Protein AF-A0A087UAZ2-F1 (afdb_monomer_lite)

Secondary structure (DSSP, 8-state):
-EEEEEEESTT-----S--TTPEEEEEESSTTS---EESS--B-GGGTTSTTS-TT--B--SEE-TTT-SS-EEEEEPPPGGG--TT-EEEEEE---TT-SS-TTPPPEEEEEEEESSPPGGGGGGSEEEETTEEEEPTTEETTTTEEPTTTTTT----S-EEE-STT---TTTEEEEESEEEESTT---TTT--S-EEEE-SSS-EEEEEPPEE-TT--EEEEEEEES-SS--TTS---TTSTTGGGGSEEEEEESSTTSS-EEEEEE-TTT-SS-EEEEEEPPGGG-SEEEEEEEEE---SSTTSS-EEEEEEEE-

InterPro domains:
  IPR000742 EGF-like domain [PS00022] (135-146)
  IPR000742 EGF-like domain [PS01186] (135-146)
  IPR034968 Reelin [PTHR11841] (1-318)
  IPR049419 Reelin, subrepeat B [PF21471] (1-117)
  IPR049419 Reelin, subrepeat B [PF21471] (180-317)

Organism: Stegodyphus mimosarum (NCBI:txid407821)

Foldseek 3Di:
DKKKKKAWQQQDDDQDLDLLFWKAKWKDQDPPPPDIDGQFDADFQLCCVPPRHPHQFGDHTRIGYCQHHNDTDMADDDGDPVQDDPRMDIDTDGDDDPPDPDDPDRIDMDMGDIDDDAAAVLCLLLQAHDDPNFGDGDPQFDDRSGHGDPVCCVVDAFALKAWDQCQVWDDVQWWVDAGQWTWDCLLPALPPFHGDIWTKHFARGWGKTKTFWHQQLVWWKKKWKKAWFAPVPRLSGHEDCVDSVQQLLWKWKWKDRRQPNGTHGDDTGHNVVRNHIDMDMGTQPPVQNGGGMMMMITRRDFPHGSYRMMTMGTIIID

Radius of gyration: 20.43 Å; chains: 1; bounding box: 41×57×54 Å

pLDDT: mean 89.12, std 10.55, range [52.28, 98.56]

Sequence (318 aa):
MIQFKIAVGCGEYTDNCLTNNSIRLEFSKEPGSGIWELVNKGCFPSNTIHSECAPNDFYSPSIYSTNTHKQWTLVMFYLPEKTYSSTTQFRWIQETPTNIPKPRNLPTWAIDDIYIGEACPFLCHGKGICVKGKCRCYPGFTGDDCKPETSLKTARILPTMFLDSFENGLSADLWELAKGGWISQECGSLAPHGGGKHLYMGECGVREIVTKELDTSAASKLMFVLRIGSEEGFSQCHVNLLHASASDKSVVLQYSIDDGISWEFIALHSARDFKQPRRLVYEIPERAKIYGVRFRWWQPFHEGRGYDQWALDNVEIV

Structure (mmCIF, N/CA/C/O backbone):
data_AF-A0A087UAZ2-F1
#
_entry.id   AF-A0A087UAZ2-F1
#
loop_
_atom_site.group_PDB
_atom_site.id
_atom_site.type_symbol
_atom_site.label_atom_id
_atom_site.label_alt_id
_atom_site.label_comp_id
_atom_site.label_asym_id
_atom_site.label_entity_id
_atom_site.label_seq_id
_atom_site.pdbx_PDB_ins_code
_atom_site.Cartn_x
_atom_site.Cartn_y
_atom_site.Cartn_z
_atom_site.occupancy
_atom_site.B_iso_or_equiv
_atom_site.auth_seq_id
_atom_site.auth_comp_id
_atom_site.auth_asym_id
_atom_site.auth_atom_id
_atom_site.pdbx_PDB_model_num
ATOM 1 N N . MET A 1 1 ? -9.259 -6.642 18.015 1.00 94.38 1 MET A N 1
ATOM 2 C CA . MET A 1 1 ? -9.142 -6.071 16.654 1.00 94.38 1 MET A CA 1
ATOM 3 C C . MET A 1 1 ? -10.103 -4.907 16.497 1.00 94.38 1 MET A C 1
ATOM 5 O O . MET A 1 1 ? -11.022 -4.777 17.303 1.00 94.38 1 MET A O 1
ATOM 9 N N . ILE A 1 2 ? -9.917 -4.117 15.445 1.00 96.69 2 ILE A N 1
ATOM 10 C CA . ILE A 1 2 ? -10.886 -3.123 14.985 1.00 96.69 2 ILE A CA 1
ATOM 11 C C . ILE A 1 2 ? -11.174 -3.353 13.499 1.00 96.69 2 ILE A C 1
ATOM 13 O O . ILE A 1 2 ? -10.274 -3.718 12.745 1.00 96.69 2 ILE A O 1
ATOM 17 N N . GLN A 1 3 ? -12.431 -3.183 13.103 1.00 96.50 3 GLN A N 1
ATOM 18 C CA . GLN A 1 3 ? -12.910 -3.252 11.726 1.00 96.50 3 GLN A CA 1
ATOM 19 C C . GLN A 1 3 ? -13.988 -2.191 11.524 1.00 96.50 3 GLN A C 1
ATOM 21 O O . GLN A 1 3 ? -14.826 -1.995 12.398 1.00 96.50 3 GLN A O 1
ATOM 26 N N . PHE A 1 4 ? -13.966 -1.507 10.388 1.00 97.19 4 PHE A N 1
ATOM 27 C CA . PHE A 1 4 ? -15.000 -0.558 9.982 1.00 97.19 4 PHE A CA 1
ATOM 28 C C . PHE A 1 4 ? -14.873 -0.278 8.489 1.00 97.19 4 PHE A C 1
ATOM 30 O O . PHE A 1 4 ? -13.807 -0.449 7.900 1.00 97.19 4 PHE A O 1
ATOM 37 N N . LYS A 1 5 ? -15.949 0.189 7.869 1.00 96.44 5 LYS A N 1
ATOM 38 C CA . LYS A 1 5 ? -15.901 0.789 6.540 1.00 96.44 5 LYS A CA 1
ATOM 39 C C . LYS A 1 5 ? -15.810 2.298 6.671 1.00 96.44 5 LYS A C 1
ATOM 41 O O . LYS A 1 5 ? -16.445 2.879 7.548 1.00 96.44 5 LYS A O 1
ATOM 46 N N . ILE A 1 6 ? -15.044 2.930 5.792 1.00 96.06 6 ILE A N 1
ATOM 47 C CA . ILE A 1 6 ? -14.959 4.388 5.708 1.00 96.06 6 ILE A CA 1
ATOM 48 C C . ILE A 1 6 ? -14.957 4.836 4.249 1.00 96.06 6 ILE A C 1
ATOM 50 O O . ILE A 1 6 ? -14.346 4.194 3.395 1.00 96.06 6 ILE A O 1
ATOM 54 N N . ALA A 1 7 ? -15.641 5.945 3.984 1.00 93.75 7 ALA A N 1
ATOM 55 C CA . ALA A 1 7 ? -15.577 6.681 2.730 1.00 93.75 7 ALA A CA 1
ATOM 56 C C . ALA A 1 7 ? -15.384 8.171 3.037 1.00 93.75 7 ALA A C 1
ATOM 58 O O . ALA A 1 7 ? -16.068 8.728 3.898 1.00 93.75 7 ALA A O 1
ATOM 59 N N . VAL A 1 8 ? -14.452 8.816 2.339 1.00 90.44 8 VAL A N 1
ATOM 60 C CA . VAL A 1 8 ? -14.070 10.219 2.524 1.00 90.44 8 VAL A CA 1
ATOM 61 C C . VAL A 1 8 ? -14.144 10.939 1.180 1.00 90.44 8 VAL A C 1
ATOM 63 O O . VAL A 1 8 ? -13.506 10.542 0.209 1.00 90.44 8 VAL A O 1
ATOM 66 N N . GLY A 1 9 ? -14.912 12.022 1.130 1.00 84.31 9 GLY A N 1
ATOM 67 C CA . GLY A 1 9 ? -15.173 12.829 -0.062 1.00 84.31 9 GLY A CA 1
ATOM 68 C C . GLY A 1 9 ? -16.365 12.366 -0.899 1.00 84.31 9 GLY A C 1
ATOM 69 O O . GLY A 1 9 ? -16.694 13.046 -1.859 1.00 84.31 9 GLY A O 1
ATOM 70 N N . CYS A 1 10 ? -17.014 11.244 -0.561 1.00 72.38 10 CYS A N 1
ATOM 71 C CA . CYS A 1 10 ? -18.254 10.754 -1.191 1.00 72.38 10 CYS A CA 1
ATOM 72 C C . CYS A 1 10 ? -18.266 10.767 -2.740 1.00 72.38 10 CYS A C 1
ATOM 74 O O . CYS A 1 10 ? -19.324 10.913 -3.347 1.00 72.38 10 CYS A O 1
ATOM 76 N N . GLY A 1 11 ? -17.106 10.608 -3.389 1.00 63.31 11 GLY A N 1
ATOM 77 C CA . GLY A 1 11 ? -16.970 10.641 -4.852 1.00 63.31 11 GLY A CA 1
ATOM 78 C C . GLY A 1 11 ? -16.800 12.032 -5.486 1.00 63.31 11 GLY A C 1
ATOM 79 O O . GLY A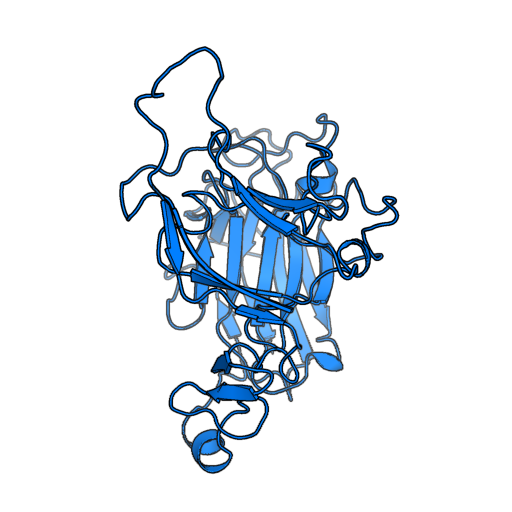 1 11 ? -16.720 12.115 -6.710 1.00 63.31 11 GLY A O 1
ATOM 80 N N . GLU A 1 12 ? -16.708 13.114 -4.706 1.00 64.31 12 GLU A N 1
ATOM 81 C CA . GLU A 1 12 ? -16.380 14.446 -5.226 1.00 64.31 12 GLU A CA 1
ATOM 82 C C . GLU A 1 12 ? -14.893 14.553 -5.615 1.00 64.31 12 GLU A C 1
ATOM 84 O O . GLU A 1 12 ? -13.986 14.109 -4.905 1.00 64.31 12 GLU A O 1
ATOM 89 N N . TYR A 1 13 ? -14.646 15.128 -6.794 1.00 55.03 13 TYR A N 1
ATOM 90 C CA . TYR A 1 13 ? -13.352 15.120 -7.473 1.00 55.03 13 TYR A CA 1
ATOM 91 C C . TYR A 1 13 ? -12.458 16.281 -7.023 1.00 55.03 13 TYR A C 1
ATOM 93 O O . TYR A 1 13 ? -12.704 17.419 -7.400 1.00 55.03 13 TYR A O 1
ATOM 101 N N . THR A 1 14 ? -11.384 15.985 -6.285 1.00 58.06 14 THR A N 1
ATOM 102 C CA . THR A 1 14 ? -10.026 16.529 -6.513 1.00 58.06 14 THR A CA 1
ATOM 103 C C . THR A 1 14 ? -9.015 15.790 -5.630 1.00 58.06 14 THR A C 1
ATOM 105 O O . THR A 1 14 ? -9.116 15.813 -4.403 1.00 58.06 14 THR A O 1
ATOM 108 N N . ASP A 1 15 ? -8.029 15.128 -6.244 1.00 60.88 15 ASP A N 1
ATOM 109 C CA . ASP A 1 15 ? -6.833 14.697 -5.515 1.00 60.88 15 ASP A CA 1
ATOM 110 C C . ASP A 1 15 ? -6.063 15.943 -5.103 1.00 60.88 15 ASP A C 1
ATOM 112 O O . ASP A 1 15 ? -5.503 16.655 -5.935 1.00 60.88 15 ASP A O 1
ATOM 116 N N . ASN A 1 16 ? -6.071 16.226 -3.805 1.00 65.69 16 ASN A N 1
ATOM 117 C CA . ASN A 1 16 ? -5.415 17.395 -3.255 1.00 65.69 16 ASN A CA 1
ATOM 118 C C . ASN A 1 16 ? -4.206 16.943 -2.450 1.00 65.69 16 ASN A C 1
ATOM 120 O O . ASN A 1 16 ? -4.300 16.093 -1.566 1.00 65.69 16 ASN A O 1
ATOM 124 N N . CYS A 1 17 ? -3.060 17.561 -2.712 1.00 68.38 17 CYS A N 1
ATOM 125 C CA . CYS A 1 17 ? -1.852 17.360 -1.913 1.00 68.38 17 CYS A CA 1
ATOM 126 C C . CYS A 1 17 ? -2.002 17.888 -0.473 1.00 68.38 17 CYS A C 1
ATOM 128 O O . CYS A 1 17 ? -1.172 17.608 0.385 1.00 68.38 17 CYS A O 1
ATOM 130 N N . LEU A 1 18 ? -3.071 18.639 -0.195 1.00 63.81 18 LEU A N 1
ATOM 131 C CA . LEU A 1 18 ? -3.419 19.116 1.136 1.00 63.81 18 LEU A CA 1
ATOM 132 C C . LEU A 1 18 ? -4.144 18.009 1.913 1.00 63.81 18 LEU A C 1
ATOM 134 O O . LEU A 1 18 ? -5.328 17.756 1.704 1.00 63.81 18 LEU A O 1
ATOM 138 N N . THR A 1 19 ? -3.443 17.377 2.852 1.00 62.94 19 THR A N 1
ATOM 139 C CA . THR A 1 19 ? -3.987 16.347 3.758 1.00 62.94 19 THR A CA 1
ATOM 140 C C . THR A 1 19 ? -4.602 16.925 5.041 1.00 62.94 19 THR A C 1
ATOM 142 O O . THR A 1 19 ? -5.059 16.167 5.898 1.00 62.94 19 THR A O 1
ATOM 145 N N . ASN A 1 20 ? -4.673 18.256 5.165 1.00 62.09 20 ASN A N 1
ATOM 146 C CA . ASN A 1 20 ? -5.048 18.975 6.393 1.00 62.09 20 ASN A CA 1
ATOM 147 C C . ASN A 1 20 ? -6.466 18.697 6.927 1.00 62.09 20 ASN A C 1
ATOM 149 O O . ASN A 1 20 ? -6.772 19.113 8.037 1.00 62.09 20 ASN A O 1
ATOM 153 N N . ASN A 1 21 ? -7.316 17.984 6.181 1.00 75.50 21 ASN A N 1
ATOM 154 C CA . ASN A 1 21 ? -8.701 17.682 6.568 1.00 75.50 21 ASN A CA 1
ATOM 155 C C . ASN A 1 21 ? -8.977 16.172 6.669 1.00 75.50 21 ASN A C 1
ATOM 157 O O . ASN A 1 21 ? -10.108 15.723 6.456 1.00 75.50 21 ASN A O 1
ATOM 161 N N . SER A 1 22 ? -7.931 15.386 6.926 1.00 88.25 22 SER A N 1
ATOM 162 C CA . SER A 1 22 ? -8.028 13.933 7.056 1.00 88.25 22 SER A CA 1
ATOM 163 C C . SER A 1 22 ? -8.746 13.524 8.347 1.00 88.25 22 SER A C 1
ATOM 165 O O . SER A 1 22 ? -8.678 14.209 9.367 1.00 88.25 22 SER A O 1
ATOM 167 N N . ILE A 1 23 ? -9.416 12.380 8.300 1.00 93.50 23 ILE A N 1
ATOM 168 C CA . ILE A 1 23 ? -10.103 11.753 9.421 1.00 93.50 23 ILE A CA 1
ATOM 169 C C . ILE A 1 23 ? -9.069 10.933 10.182 1.00 93.50 23 ILE A C 1
ATOM 171 O O . ILE A 1 23 ? -8.426 10.053 9.612 1.00 93.50 23 ILE A O 1
ATOM 175 N N . ARG A 1 24 ? -8.910 11.198 11.474 1.00 95.44 24 ARG A N 1
ATOM 176 C CA . ARG A 1 24 ? -7.985 10.470 12.341 1.00 95.44 24 ARG A CA 1
ATOM 177 C C . ARG A 1 24 ? -8.757 9.496 13.212 1.00 95.44 24 ARG A C 1
ATOM 179 O O . ARG A 1 24 ? -9.752 9.875 13.827 1.00 95.44 24 ARG A O 1
ATOM 186 N N . LEU A 1 25 ? -8.286 8.255 13.266 1.00 97.69 25 LEU A N 1
ATOM 187 C CA . LEU A 1 25 ? -8.733 7.282 14.253 1.00 97.69 25 LEU A CA 1
ATOM 188 C C . LEU A 1 25 ? -7.791 7.340 15.455 1.00 97.69 25 LEU A C 1
ATOM 190 O O . LEU A 1 25 ? -6.603 7.013 15.360 1.00 97.69 25 LEU A O 1
ATOM 194 N N . GLU A 1 26 ? -8.350 7.769 16.577 1.00 97.00 26 GLU A N 1
ATOM 195 C CA . GLU A 1 26 ? -7.645 8.008 17.828 1.00 97.00 26 GLU A CA 1
ATOM 196 C C . GLU A 1 26 ? -8.238 7.164 18.960 1.00 97.00 26 GLU A C 1
ATOM 198 O O . GLU A 1 26 ? -9.391 6.728 18.892 1.00 97.00 26 GLU A O 1
ATOM 203 N N . PHE A 1 27 ? -7.453 6.957 20.014 1.00 96.75 27 PHE A N 1
ATOM 204 C CA . PHE A 1 27 ? -7.886 6.315 21.246 1.00 96.75 27 PHE A CA 1
ATOM 205 C C . PHE A 1 27 ? -7.504 7.133 22.483 1.00 96.75 27 PHE A C 1
ATOM 207 O O . PHE A 1 27 ? -6.588 7.956 22.448 1.00 96.75 27 PHE A O 1
ATOM 214 N N . SER A 1 28 ? -8.208 6.879 23.582 1.00 96.50 28 SER A N 1
ATOM 215 C CA . SER A 1 28 ? -7.878 7.371 24.918 1.00 96.50 28 SER A CA 1
ATOM 216 C C . SER A 1 28 ? -8.130 6.265 25.937 1.00 96.50 28 SER A C 1
ATOM 218 O O . SER A 1 28 ? -9.160 5.595 25.873 1.00 96.50 28 SER A O 1
ATOM 220 N N . LYS A 1 29 ? -7.196 6.049 26.870 1.00 94.94 29 LYS A N 1
ATOM 221 C CA . LYS A 1 29 ? -7.375 5.090 27.978 1.00 94.94 29 LYS A CA 1
ATOM 222 C C . LYS A 1 29 ? -8.110 5.687 29.171 1.00 94.94 29 LYS A C 1
ATOM 224 O O . LYS A 1 29 ? -8.594 4.938 30.014 1.00 94.94 29 LYS A O 1
ATOM 229 N N . GLU A 1 30 ? -8.167 7.010 29.255 1.00 91.25 30 GLU A N 1
ATOM 230 C CA . GLU A 1 30 ? -8.702 7.737 30.399 1.00 91.25 30 GLU A CA 1
ATOM 231 C C . GLU A 1 30 ? -9.916 8.550 29.953 1.00 91.25 30 GLU A C 1
ATOM 233 O O . GLU A 1 30 ? -9.758 9.647 29.397 1.00 91.25 30 GLU A O 1
ATOM 238 N N . PRO A 1 31 ? -11.135 8.026 30.179 1.00 85.19 31 PRO A N 1
ATOM 239 C CA . PRO A 1 31 ? -12.358 8.742 29.860 1.00 85.19 31 PRO A CA 1
ATOM 240 C C . PRO A 1 31 ? -12.355 10.131 30.504 1.00 85.19 31 PRO A C 1
ATOM 242 O O . PRO A 1 31 ? -12.186 10.268 31.712 1.00 85.19 31 PRO A O 1
ATOM 245 N N . GLY A 1 32 ? -12.543 11.170 29.690 1.00 82.00 32 GLY A N 1
ATOM 246 C CA . GLY A 1 32 ? -12.612 12.558 30.158 1.00 82.00 32 GLY A CA 1
ATOM 247 C C . GLY A 1 32 ? -11.274 13.293 30.302 1.00 82.00 32 GLY A C 1
ATOM 248 O O . GLY A 1 32 ? -11.300 14.497 30.535 1.00 82.00 32 GLY A O 1
ATOM 249 N N . SER A 1 33 ? -10.124 12.639 30.093 1.00 88.81 33 SER A N 1
ATOM 250 C CA . SER A 1 33 ? -8.803 13.303 30.141 1.00 88.81 33 SER A CA 1
ATOM 251 C C . SER A 1 33 ? -8.621 14.385 29.067 1.00 88.81 33 SER A C 1
ATOM 253 O O . SER A 1 33 ? -7.798 15.285 29.210 1.00 88.81 33 SER A O 1
ATOM 255 N N . GLY A 1 34 ? -9.362 14.280 27.957 1.00 86.88 34 GLY A N 1
ATOM 256 C CA . GLY A 1 34 ? -9.159 15.112 26.770 1.00 86.88 34 GLY A CA 1
ATOM 257 C C . GLY A 1 34 ? -7.882 14.771 25.992 1.00 86.88 34 GLY A C 1
ATOM 258 O O . GLY A 1 34 ? -7.639 15.382 24.953 1.00 86.88 34 GLY A O 1
ATOM 259 N N . ILE A 1 35 ? -7.103 13.785 26.449 1.00 92.88 35 ILE A N 1
ATOM 260 C CA . ILE A 1 35 ? -5.875 13.320 25.806 1.00 92.88 35 ILE A CA 1
ATOM 261 C C . ILE A 1 35 ? -6.236 12.191 24.845 1.00 92.88 35 ILE A C 1
ATOM 263 O O . ILE A 1 35 ? -6.834 11.186 25.239 1.00 92.88 35 ILE A O 1
ATOM 267 N N . TRP A 1 36 ? -5.870 12.375 23.581 1.00 94.88 36 TRP A N 1
ATOM 268 C CA . TRP A 1 36 ? -6.138 11.435 22.502 1.00 94.88 36 TRP A CA 1
ATOM 269 C C . TRP A 1 36 ? -4.880 11.220 21.680 1.00 94.88 36 TRP A C 1
ATOM 271 O O . TRP A 1 36 ? -4.155 12.167 21.377 1.00 94.88 36 TRP A O 1
ATOM 281 N N . GLU A 1 37 ? -4.650 9.974 21.290 1.00 94.69 37 GLU A N 1
ATOM 282 C CA . GLU A 1 37 ? -3.506 9.581 20.476 1.00 94.69 37 GLU A CA 1
ATOM 283 C C . GLU A 1 37 ? -3.963 8.755 19.279 1.00 94.69 37 GLU A C 1
ATOM 285 O O . GLU A 1 37 ? -4.959 8.038 19.353 1.00 94.69 37 GLU A O 1
ATOM 290 N N . LEU A 1 38 ? -3.219 8.808 18.172 1.00 95.75 38 LEU A N 1
ATOM 291 C CA . LEU A 1 38 ? -3.482 7.938 17.026 1.00 95.75 38 LEU A CA 1
ATOM 292 C C . LEU A 1 38 ? -3.375 6.466 17.428 1.00 95.75 38 LEU A C 1
ATOM 294 O O . LEU A 1 38 ? -2.395 6.058 18.064 1.00 95.75 38 LEU A O 1
ATOM 298 N N . VAL A 1 39 ? -4.350 5.667 16.985 1.00 95.81 39 VAL A N 1
ATOM 299 C CA . VAL A 1 39 ? -4.329 4.212 17.182 1.00 95.81 39 VAL A CA 1
ATOM 300 C C . VAL A 1 39 ? -3.050 3.631 16.587 1.00 95.81 39 VAL A C 1
ATOM 302 O O . VAL A 1 39 ? -2.269 3.035 17.322 1.00 95.81 39 VAL A O 1
ATOM 305 N N . ASN A 1 40 ? -2.775 3.915 15.313 1.00 93.00 40 ASN A N 1
ATOM 306 C CA . ASN A 1 40 ? -1.507 3.588 14.664 1.00 93.00 40 ASN A CA 1
ATOM 307 C C . ASN A 1 40 ? -0.775 4.878 14.295 1.00 93.00 40 ASN A C 1
ATOM 309 O O . ASN A 1 40 ? -1.284 5.695 13.522 1.00 93.00 40 ASN A O 1
ATOM 313 N N . LYS A 1 41 ? 0.434 5.050 14.835 1.00 91.19 41 LYS A N 1
ATOM 314 C CA . LYS A 1 41 ? 1.378 6.052 14.327 1.00 91.19 41 LYS A CA 1
ATOM 315 C C . LYS A 1 41 ? 2.014 5.492 13.054 1.00 91.19 41 LYS A C 1
ATOM 317 O O . LYS A 1 41 ? 2.151 4.284 12.926 1.00 91.19 41 LYS A O 1
ATOM 322 N N . GLY A 1 42 ? 2.349 6.351 12.096 1.00 89.94 42 GLY A N 1
ATOM 323 C CA . GLY A 1 42 ? 2.989 5.904 10.860 1.00 89.94 42 GLY A CA 1
ATOM 324 C C . GLY A 1 42 ? 4.412 5.440 11.148 1.00 89.94 42 GLY A C 1
ATOM 325 O O . GLY A 1 42 ? 5.182 6.194 11.746 1.00 89.94 42 GLY A O 1
ATOM 326 N N . CYS A 1 43 ? 4.750 4.228 10.718 1.00 91.19 43 CYS A N 1
ATOM 327 C CA . CYS A 1 43 ? 6.106 3.705 10.810 1.00 91.19 43 CYS A CA 1
ATOM 328 C C . CYS A 1 43 ? 6.792 3.880 9.460 1.00 91.19 43 CYS A C 1
ATOM 330 O O . CYS A 1 43 ? 6.481 3.193 8.487 1.00 91.19 43 CYS A O 1
ATOM 332 N N . PHE A 1 44 ? 7.696 4.857 9.406 1.00 90.81 44 PHE A N 1
ATOM 333 C CA . PHE A 1 44 ? 8.431 5.255 8.208 1.00 90.81 44 PHE A CA 1
ATOM 334 C C . PHE A 1 44 ? 9.942 5.052 8.404 1.00 90.81 44 PHE A C 1
ATOM 336 O O . PHE A 1 44 ? 10.397 4.999 9.550 1.00 90.81 44 PHE A O 1
ATOM 343 N N . PRO A 1 45 ? 10.732 4.963 7.318 1.00 88.69 45 PRO A N 1
ATOM 344 C CA . PRO A 1 45 ? 12.184 4.769 7.382 1.00 88.69 45 PRO A CA 1
ATOM 345 C C . PRO A 1 45 ? 12.958 5.726 8.305 1.00 88.69 45 PRO A C 1
ATOM 347 O O . PRO A 1 45 ? 13.970 5.327 8.869 1.00 88.69 45 PRO A O 1
ATOM 350 N N . SER A 1 46 ? 12.510 6.971 8.481 1.00 84.25 46 SER A N 1
ATOM 351 C CA . SER A 1 46 ? 13.123 7.959 9.383 1.00 84.25 46 SER A CA 1
ATOM 352 C C . SER A 1 46 ? 12.893 7.663 10.868 1.00 84.25 46 SER A C 1
ATOM 354 O O . SER A 1 46 ? 13.706 8.047 11.706 1.00 84.25 46 SER A O 1
ATOM 356 N N . ASN A 1 47 ? 11.802 6.965 11.195 1.00 77.19 47 ASN A N 1
ATOM 357 C CA . ASN A 1 47 ? 11.292 6.789 12.555 1.00 77.19 47 ASN A CA 1
ATOM 358 C C . ASN A 1 47 ? 11.413 5.342 13.061 1.00 77.19 47 ASN A C 1
ATOM 360 O O . ASN A 1 47 ? 10.746 4.966 14.024 1.00 77.19 47 ASN A O 1
ATOM 364 N N . THR A 1 48 ? 12.299 4.533 12.473 1.00 63.69 48 THR A N 1
ATOM 365 C CA . THR A 1 48 ? 12.526 3.125 12.862 1.00 63.69 48 THR A CA 1
ATOM 366 C C . THR A 1 48 ? 13.095 2.941 14.273 1.00 63.69 48 THR A C 1
ATOM 368 O O . THR A 1 48 ? 13.200 1.815 14.745 1.00 63.69 48 THR A O 1
ATOM 371 N N . ILE A 1 49 ? 13.488 4.029 14.946 1.00 60.59 49 ILE A N 1
ATOM 372 C CA . ILE A 1 49 ? 14.011 4.033 16.324 1.00 60.59 49 ILE A CA 1
ATOM 373 C C . ILE A 1 49 ? 12.888 4.300 17.346 1.00 60.59 49 ILE A C 1
ATOM 375 O O . ILE A 1 49 ? 13.092 4.155 18.551 1.00 60.59 49 ILE A O 1
ATOM 379 N N . HIS A 1 50 ? 11.683 4.680 16.901 1.00 67.75 50 HIS A N 1
ATOM 380 C CA . HIS A 1 50 ? 10.563 4.860 17.819 1.00 67.75 50 HIS A CA 1
ATOM 381 C C . HIS A 1 50 ? 10.161 3.503 18.403 1.00 67.75 50 HIS A C 1
ATOM 383 O O . HIS A 1 50 ? 9.954 2.545 17.665 1.00 67.75 50 HIS A O 1
ATOM 389 N N . SER A 1 51 ? 9.966 3.431 19.720 1.00 72.19 51 SER A N 1
ATOM 390 C CA . SER A 1 51 ? 9.625 2.196 20.447 1.00 72.19 51 SER A CA 1
ATOM 391 C C . SER A 1 51 ? 8.320 1.514 20.004 1.00 72.19 51 SER A C 1
ATOM 393 O O . SER A 1 51 ? 8.020 0.418 20.463 1.00 72.19 51 SER A O 1
ATOM 395 N N . GLU A 1 52 ? 7.542 2.158 19.130 1.00 78.44 52 GLU A N 1
ATOM 396 C CA . GLU A 1 52 ? 6.267 1.661 18.599 1.00 78.44 52 GLU A CA 1
ATOM 397 C C . GLU A 1 52 ? 6.410 1.017 17.211 1.00 78.44 52 GLU A C 1
ATOM 399 O O . GLU A 1 52 ? 5.477 0.362 16.753 1.00 78.44 52 GLU A O 1
ATOM 404 N N . CYS A 1 53 ? 7.551 1.199 16.540 1.00 84.12 53 CYS A N 1
ATOM 405 C CA . CYS A 1 53 ? 7.809 0.648 15.217 1.00 84.12 53 CYS A CA 1
ATOM 406 C C . CYS A 1 53 ? 8.774 -0.525 15.339 1.00 84.12 53 CYS A C 1
ATOM 408 O O . CYS A 1 53 ? 9.914 -0.360 15.775 1.00 84.12 53 CYS A O 1
ATOM 410 N N . ALA A 1 54 ? 8.326 -1.717 14.948 1.00 84.25 54 ALA A N 1
ATOM 411 C CA . ALA A 1 54 ? 9.227 -2.852 14.848 1.00 84.25 54 ALA A CA 1
ATOM 412 C C . ALA A 1 54 ? 10.239 -2.624 13.704 1.00 84.25 54 ALA A C 1
ATOM 414 O O . ALA A 1 54 ? 9.928 -1.942 12.720 1.00 84.25 54 ALA A O 1
ATOM 415 N N . PRO A 1 55 ? 11.463 -3.175 13.798 1.00 84.50 55 PRO A N 1
ATOM 416 C CA . PRO A 1 55 ? 12.431 -3.088 12.713 1.00 84.50 55 PRO A CA 1
ATOM 417 C C . PRO A 1 55 ? 11.841 -3.626 11.409 1.00 84.50 55 PRO A C 1
ATOM 419 O O . PRO A 1 55 ? 11.314 -4.736 11.378 1.00 84.50 55 PRO A O 1
ATOM 422 N N . ASN A 1 56 ? 11.970 -2.847 10.334 1.00 85.38 56 ASN A N 1
ATOM 423 C CA . ASN A 1 56 ? 11.441 -3.158 9.003 1.00 85.38 56 ASN A CA 1
ATOM 424 C C . ASN A 1 56 ? 9.911 -3.297 8.921 1.00 85.38 56 ASN A C 1
ATOM 426 O O . ASN A 1 56 ? 9.405 -3.813 7.930 1.00 85.38 56 ASN A O 1
ATOM 430 N N . ASP A 1 57 ? 9.168 -2.825 9.918 1.00 87.75 57 ASP A N 1
ATOM 431 C CA . ASP A 1 57 ? 7.712 -2.773 9.862 1.00 87.75 57 ASP A CA 1
ATOM 432 C C . ASP A 1 57 ? 7.267 -1.376 9.415 1.00 87.75 57 ASP A C 1
ATOM 434 O O . ASP A 1 57 ? 7.385 -0.397 10.155 1.00 87.75 57 ASP A O 1
ATOM 438 N N . PHE A 1 58 ? 6.821 -1.271 8.161 1.00 91.06 58 PHE A N 1
ATOM 439 C CA . PHE A 1 58 ? 6.458 -0.000 7.537 1.00 91.06 58 PHE A CA 1
ATOM 440 C C . PHE A 1 58 ? 4.981 0.021 7.166 1.00 91.06 58 PHE A C 1
ATOM 442 O O . PHE A 1 58 ? 4.520 -0.770 6.337 1.00 91.06 58 PHE A O 1
ATOM 449 N N . TYR A 1 59 ? 4.249 0.976 7.733 1.00 91.12 59 TYR A N 1
ATOM 450 C CA . TYR A 1 59 ? 2.822 1.141 7.488 1.00 91.12 59 TYR A CA 1
ATOM 451 C C . TYR A 1 59 ? 2.371 2.591 7.676 1.00 91.12 59 TYR A C 1
ATOM 453 O O . TYR A 1 59 ? 2.993 3.398 8.371 1.00 91.12 59 TYR A O 1
ATOM 461 N N . SER A 1 60 ? 1.259 2.923 7.020 1.00 91.19 60 SER A N 1
ATOM 462 C CA . SER A 1 60 ? 0.641 4.246 7.108 1.00 91.19 60 SER A CA 1
ATOM 463 C C . SER A 1 60 ? -0.062 4.444 8.458 1.00 91.19 60 SER A C 1
ATOM 465 O O . SER A 1 60 ? -0.582 3.483 9.025 1.00 91.19 60 SER A O 1
ATOM 467 N N . PRO A 1 61 ? -0.125 5.683 8.976 1.00 92.94 61 PRO A N 1
ATOM 468 C CA . PRO A 1 61 ? -0.854 5.977 10.207 1.00 92.94 61 PRO A CA 1
ATOM 469 C C . PRO A 1 61 ? -2.359 5.708 10.055 1.00 92.94 61 PRO A C 1
ATOM 471 O O . PRO A 1 61 ? -2.879 5.635 8.940 1.00 92.94 61 PRO A O 1
ATOM 474 N N . SER A 1 62 ? -3.089 5.651 11.174 1.00 95.19 62 SER A N 1
ATOM 475 C CA . SER A 1 62 ? -4.559 5.545 11.199 1.00 95.19 62 SER A CA 1
ATOM 476 C C . SER A 1 62 ? -5.247 6.872 10.831 1.00 95.19 62 SER A C 1
ATOM 478 O O . SER A 1 62 ? -6.017 7.443 11.609 1.00 95.19 62 SER A O 1
ATOM 480 N N . ILE A 1 63 ? -4.918 7.379 9.638 1.00 93.88 63 ILE A N 1
ATOM 481 C CA . ILE A 1 63 ? -5.372 8.637 9.046 1.00 93.88 63 ILE A CA 1
ATOM 482 C C . ILE A 1 63 ? -5.965 8.344 7.663 1.00 93.88 63 ILE A C 1
ATOM 484 O O . ILE A 1 63 ? -5.311 7.780 6.785 1.00 93.88 63 ILE A O 1
ATOM 488 N N . TYR A 1 64 ? -7.203 8.775 7.457 1.00 92.50 64 TYR A N 1
ATOM 489 C CA . TYR A 1 64 ? -8.010 8.487 6.277 1.00 92.50 64 TYR A CA 1
ATOM 490 C C . TYR A 1 64 ? -8.354 9.789 5.565 1.00 92.50 64 TYR A C 1
ATOM 492 O O . TYR A 1 64 ? -8.774 10.759 6.187 1.00 92.50 64 TYR A O 1
ATOM 500 N N . SER A 1 65 ? -8.174 9.838 4.253 1.00 89.38 65 SER A N 1
ATOM 501 C CA . SER A 1 65 ? -8.354 11.054 3.465 1.00 89.38 65 SER A CA 1
ATOM 502 C C . SER A 1 65 ? -9.065 10.742 2.158 1.00 89.38 65 SER A C 1
ATOM 504 O O . SER A 1 65 ? -9.218 9.578 1.778 1.00 89.38 65 SER A O 1
ATOM 506 N N . THR A 1 66 ? -9.446 11.790 1.432 1.00 86.56 66 THR A N 1
ATOM 507 C CA . THR A 1 66 ? -9.961 11.665 0.064 1.00 86.56 66 THR A CA 1
ATOM 508 C C . THR A 1 66 ? -8.953 11.014 -0.876 1.00 86.56 66 THR A C 1
ATOM 510 O O . THR A 1 66 ? -9.351 10.476 -1.891 1.00 86.56 66 THR A O 1
ATOM 513 N N . ASN A 1 67 ? -7.654 11.014 -0.574 1.00 83.81 67 ASN A N 1
ATOM 514 C CA . ASN A 1 67 ? -6.662 10.384 -1.448 1.00 83.81 67 ASN A CA 1
ATOM 515 C C . ASN A 1 67 ? -6.548 8.872 -1.188 1.00 83.81 67 ASN A C 1
ATOM 517 O O . ASN A 1 67 ? -6.154 8.113 -2.071 1.00 83.81 67 ASN A O 1
ATOM 521 N N . THR A 1 68 ? -6.877 8.421 0.027 1.00 86.31 68 THR A N 1
ATOM 522 C CA . THR A 1 68 ? -6.736 7.017 0.433 1.00 86.31 68 THR A CA 1
ATOM 523 C C . THR A 1 68 ? -8.058 6.243 0.330 1.00 86.31 68 THR A C 1
ATOM 525 O O . THR A 1 68 ? -8.037 5.101 -0.130 1.00 86.31 68 THR A O 1
ATOM 528 N N . HIS A 1 69 ? -9.191 6.857 0.711 1.00 89.38 69 HIS A N 1
ATOM 529 C CA . HIS A 1 69 ? -10.495 6.199 0.927 1.00 89.38 69 HIS A CA 1
ATOM 530 C C . HIS A 1 69 ? -11.653 6.936 0.218 1.00 89.38 69 HIS A C 1
ATOM 532 O O . HIS A 1 69 ? -12.640 7.305 0.849 1.00 89.38 69 HIS A O 1
ATOM 538 N N . LYS A 1 70 ? -11.542 7.176 -1.100 1.00 86.75 70 LYS A N 1
ATOM 539 C CA . LYS A 1 70 ? -12.595 7.837 -1.917 1.00 86.75 70 LYS A CA 1
ATOM 540 C C . LYS A 1 70 ? -13.923 7.086 -1.925 1.00 86.75 70 LYS A C 1
ATOM 542 O O . LYS A 1 70 ? -14.993 7.687 -1.958 1.00 86.75 70 LYS A O 1
ATOM 547 N N . GLN A 1 71 ? -13.821 5.765 -1.979 1.00 89.56 71 GLN A N 1
ATOM 548 C CA . GLN A 1 71 ? -14.935 4.830 -2.004 1.00 89.56 71 GLN A CA 1
ATOM 549 C C . GLN A 1 71 ? -14.988 4.087 -0.672 1.00 89.56 71 GLN A C 1
ATOM 551 O O . GLN A 1 71 ? -14.049 4.159 0.119 1.00 89.56 71 GLN A O 1
ATOM 556 N N . TRP A 1 72 ? -16.090 3.375 -0.436 1.00 93.19 72 TRP A N 1
ATOM 557 C CA . TRP A 1 72 ? -16.227 2.509 0.727 1.00 93.19 72 TRP A CA 1
ATOM 558 C C . TRP A 1 72 ? -15.120 1.461 0.750 1.00 93.19 72 TRP A C 1
ATOM 560 O O . TRP A 1 72 ? -15.135 0.509 -0.026 1.00 93.19 72 TRP A O 1
ATOM 570 N N . THR A 1 73 ? -14.199 1.627 1.688 1.00 92.56 73 THR A N 1
ATOM 571 C CA . THR A 1 73 ? -13.093 0.701 1.903 1.00 92.56 73 THR A CA 1
ATOM 572 C C . THR A 1 73 ? -13.227 0.100 3.292 1.00 92.56 73 THR A C 1
ATOM 574 O O . THR A 1 73 ? -13.446 0.818 4.271 1.00 92.56 73 THR A O 1
ATOM 577 N N . LEU A 1 74 ? -13.106 -1.225 3.374 1.00 94.06 74 LEU A N 1
ATOM 578 C CA . LEU A 1 74 ? -13.025 -1.943 4.639 1.00 94.06 74 LEU A CA 1
ATOM 579 C C . LEU A 1 74 ? -11.621 -1.766 5.220 1.00 94.06 74 LEU A C 1
ATOM 581 O O . LEU A 1 74 ? -10.634 -2.143 4.596 1.00 94.06 74 LEU A O 1
ATOM 585 N N . VAL A 1 75 ? -11.544 -1.209 6.421 1.00 95.06 75 VAL A N 1
ATOM 586 C CA . VAL A 1 75 ? -10.316 -1.095 7.201 1.00 95.06 75 VAL A CA 1
ATOM 587 C C . VAL A 1 75 ? -10.403 -2.095 8.339 1.00 95.06 75 VAL A C 1
ATOM 589 O O . VAL A 1 75 ? -11.373 -2.090 9.097 1.00 95.06 75 VAL A O 1
ATOM 592 N N . MET A 1 76 ? -9.387 -2.941 8.479 1.00 94.00 76 MET A N 1
ATOM 593 C CA . MET A 1 76 ? -9.294 -3.883 9.587 1.00 94.00 76 MET A CA 1
ATOM 594 C C . MET A 1 76 ? -7.843 -4.116 9.980 1.00 94.00 76 MET A C 1
ATOM 596 O O . MET A 1 76 ? -6.981 -4.217 9.116 1.00 94.00 76 MET A O 1
ATOM 600 N N . PHE A 1 77 ? -7.571 -4.176 11.281 1.00 94.12 77 PHE A N 1
ATOM 601 C CA . PHE A 1 77 ? -6.239 -4.471 11.805 1.00 94.12 77 PHE A CA 1
ATOM 602 C C . PHE A 1 77 ? -6.301 -4.909 13.276 1.00 94.12 77 PHE A C 1
ATOM 604 O O . PHE A 1 77 ? -7.300 -4.712 13.988 1.00 94.12 77 PHE A O 1
ATOM 611 N N . TYR A 1 78 ? -5.218 -5.528 13.749 1.00 94.12 78 TYR A N 1
ATOM 612 C CA . TYR A 1 78 ? -5.043 -5.830 15.167 1.00 94.12 78 TYR A CA 1
ATOM 613 C C . TYR A 1 78 ? -4.823 -4.541 15.950 1.00 94.12 78 TYR A C 1
ATOM 615 O O . TYR A 1 78 ? -4.001 -3.710 15.582 1.00 94.12 78 TYR A O 1
ATOM 623 N N . LEU A 1 79 ? -5.562 -4.377 17.044 1.00 94.62 79 LEU A N 1
ATOM 624 C CA . LEU A 1 79 ? -5.373 -3.227 17.917 1.00 94.62 79 LEU A CA 1
ATOM 625 C C . LEU A 1 79 ? -3.980 -3.316 18.562 1.00 94.62 79 LEU A C 1
ATOM 627 O O . LEU A 1 79 ? -3.668 -4.369 19.115 1.00 94.62 79 LEU A O 1
ATOM 631 N N . PRO A 1 80 ? -3.159 -2.254 18.527 1.00 93.00 80 PRO A N 1
ATOM 632 C CA . PRO A 1 80 ? -1.858 -2.263 19.189 1.00 93.00 80 PRO A CA 1
ATOM 633 C C . PRO A 1 80 ? -1.990 -2.453 20.699 1.00 93.00 80 PRO A C 1
ATOM 635 O O . PRO A 1 80 ? -2.943 -1.952 21.301 1.00 93.00 80 PRO A O 1
ATOM 638 N N . GLU A 1 81 ? -0.992 -3.064 21.339 1.00 92.50 81 GLU A N 1
ATOM 639 C CA . GLU A 1 81 ? -0.987 -3.303 22.793 1.00 92.50 81 GLU A CA 1
ATOM 640 C C . GLU A 1 81 ? -1.161 -2.018 23.609 1.00 92.50 81 GLU A C 1
ATOM 642 O O . GLU A 1 81 ? -1.840 -1.995 24.639 1.00 92.50 81 GLU A O 1
ATOM 647 N N . LYS A 1 82 ? -0.638 -0.895 23.101 1.00 91.75 82 LYS A N 1
ATOM 648 C CA . LYS A 1 82 ? -0.832 0.424 23.711 1.00 91.75 82 LYS A CA 1
ATOM 649 C C . LYS A 1 82 ? -2.293 0.850 23.796 1.00 91.75 82 LYS A C 1
ATOM 651 O O . LYS A 1 82 ? -2.575 1.780 24.528 1.00 91.75 82 LYS A O 1
ATOM 656 N N . THR A 1 83 ? -3.223 0.200 23.107 1.00 94.38 83 THR A N 1
ATOM 657 C CA . THR A 1 83 ? -4.662 0.488 23.203 1.00 94.38 83 THR A CA 1
ATOM 658 C C . THR A 1 83 ? -5.381 -0.398 24.218 1.00 94.38 83 THR A C 1
ATOM 660 O O . THR A 1 83 ? -6.555 -0.172 24.496 1.00 94.38 83 THR A O 1
ATOM 663 N N . TYR A 1 84 ? -4.708 -1.388 24.811 1.00 93.69 84 TYR A N 1
ATOM 664 C CA . TYR A 1 84 ? -5.342 -2.321 25.737 1.00 93.69 84 TYR A CA 1
ATOM 665 C C . TYR A 1 84 ? -5.586 -1.648 27.096 1.00 93.69 84 TYR A C 1
ATOM 667 O O . TYR A 1 84 ? -4.655 -1.223 27.787 1.00 93.69 84 TYR A O 1
ATOM 675 N N . SER A 1 85 ? -6.868 -1.504 27.432 1.00 94.06 85 SER A N 1
ATOM 676 C CA . SER A 1 85 ? -7.409 -1.111 28.736 1.00 94.06 85 SER A CA 1
ATOM 677 C C . SER A 1 85 ? -8.898 -1.468 28.772 1.00 94.06 85 SER A C 1
ATOM 679 O O . SER A 1 85 ? -9.553 -1.505 27.731 1.00 94.06 85 SER A O 1
ATOM 681 N N . SER A 1 86 ? -9.458 -1.684 29.963 1.00 92.56 86 SER A N 1
ATOM 682 C CA . SER A 1 86 ? -10.908 -1.858 30.150 1.00 92.56 86 SER A CA 1
ATOM 683 C C . SER A 1 86 ? -11.706 -0.574 29.888 1.00 92.56 86 SER A C 1
ATOM 685 O O . SER A 1 86 ? -12.922 -0.622 29.727 1.00 92.56 86 SER A O 1
ATOM 687 N N . THR A 1 87 ? -11.023 0.569 29.840 1.00 93.81 87 THR A N 1
ATOM 688 C CA . THR A 1 87 ? -11.599 1.912 29.709 1.00 93.81 87 THR A CA 1
ATOM 689 C C . THR A 1 87 ? -11.286 2.581 28.371 1.00 93.81 87 THR A C 1
ATOM 691 O O . THR A 1 87 ? -11.588 3.762 28.205 1.00 93.81 87 THR A O 1
ATOM 694 N N . THR A 1 88 ? -10.671 1.865 27.422 1.00 95.50 88 THR A N 1
ATOM 695 C CA . THR A 1 88 ? -10.275 2.449 26.135 1.00 95.50 88 THR A CA 1
ATOM 696 C C . THR A 1 88 ? -11.488 2.922 25.340 1.00 95.50 88 THR A C 1
ATOM 698 O O . THR A 1 88 ? -12.405 2.153 25.052 1.00 95.50 88 THR A O 1
ATOM 701 N N . GLN A 1 89 ? -11.456 4.186 24.932 1.00 95.62 89 GLN A N 1
ATOM 702 C CA . GLN A 1 89 ? -12.412 4.800 24.020 1.00 95.62 89 GLN A CA 1
ATOM 703 C C . GLN A 1 89 ? -11.735 5.067 22.680 1.00 95.62 89 GLN A C 1
ATOM 705 O O . GLN A 1 89 ? -10.560 5.422 22.642 1.00 95.62 89 GLN A O 1
ATOM 710 N N . PHE A 1 90 ? -12.489 4.933 21.592 1.00 96.94 90 PHE A N 1
ATOM 711 C CA . PHE A 1 90 ? -12.041 5.252 20.238 1.00 96.94 90 PHE A CA 1
ATOM 712 C C . PHE A 1 90 ? -12.876 6.395 19.675 1.00 96.94 90 PHE A C 1
ATOM 714 O O . PHE A 1 90 ? -14.071 6.495 19.964 1.00 96.94 90 PHE A O 1
ATOM 721 N N . ARG A 1 91 ? -12.263 7.239 18.846 1.00 96.12 91 ARG A N 1
ATOM 722 C CA . ARG A 1 91 ? -12.979 8.261 18.081 1.00 96.12 91 ARG A CA 1
ATOM 723 C C . ARG A 1 91 ? -12.440 8.366 16.664 1.00 96.12 91 ARG A C 1
ATOM 725 O O . ARG A 1 91 ? -11.238 8.243 16.439 1.00 96.12 91 ARG A O 1
ATOM 732 N N . TRP A 1 92 ? -13.341 8.672 15.739 1.00 96.94 92 TRP A N 1
ATOM 733 C CA . TRP A 1 92 ? -13.005 9.189 14.420 1.00 96.94 92 TRP A CA 1
ATOM 734 C C . TRP A 1 92 ? -13.240 10.689 14.459 1.00 96.94 92 TRP A C 1
ATOM 736 O O . TRP A 1 92 ? -14.351 11.132 14.754 1.00 96.94 92 TRP A O 1
ATOM 746 N N . ILE A 1 93 ? -12.193 11.467 14.215 1.00 93.38 93 ILE A N 1
ATOM 747 C CA . ILE A 1 93 ? -12.254 12.922 14.304 1.00 93.38 93 ILE A CA 1
ATOM 748 C C . ILE A 1 93 ? -11.705 13.557 13.034 1.00 93.38 93 ILE A C 1
ATOM 750 O O . ILE A 1 93 ? -10.649 13.179 12.532 1.00 93.38 93 ILE A O 1
ATOM 754 N N . GLN A 1 94 ? -12.440 14.537 12.523 1.00 89.75 94 GLN A N 1
ATOM 755 C CA . GLN A 1 94 ? -11.964 15.466 11.512 1.00 89.75 94 GLN A CA 1
ATOM 756 C C . GLN A 1 94 ? -11.756 16.804 12.215 1.00 89.75 94 GLN A C 1
ATOM 758 O O . GLN A 1 94 ? -12.714 17.396 12.713 1.00 89.75 94 GLN A O 1
ATOM 763 N N . GLU A 1 95 ? -10.508 17.257 12.315 1.00 81.81 95 GLU A N 1
ATOM 764 C CA . GLU A 1 95 ? -10.231 18.557 12.920 1.00 81.81 95 GLU A CA 1
ATOM 765 C C . GLU A 1 95 ? -10.725 19.685 12.021 1.00 81.81 95 GLU A C 1
ATOM 767 O O . GLU A 1 95 ? -10.459 19.726 10.821 1.00 81.81 95 GLU A O 1
ATOM 772 N N . THR A 1 96 ? -11.436 20.630 12.628 1.00 71.94 96 THR A N 1
ATOM 773 C CA . THR A 1 96 ? -11.861 21.863 11.975 1.00 71.94 96 THR A CA 1
ATOM 774 C C . THR A 1 96 ? -11.059 23.027 12.550 1.00 71.94 96 THR A C 1
ATOM 776 O O . THR A 1 96 ? -10.992 23.141 13.777 1.00 71.94 96 THR A O 1
ATOM 779 N N . PRO A 1 97 ? -10.487 23.922 11.723 1.00 66.62 97 PRO A N 1
ATOM 780 C CA . PRO A 1 97 ? -9.849 25.139 12.210 1.00 66.62 97 PRO A CA 1
ATOM 781 C C . PRO A 1 97 ? -10.788 25.901 13.154 1.00 66.62 97 PRO A C 1
ATOM 783 O O . PRO A 1 97 ? -11.890 26.285 12.763 1.00 66.62 97 PRO A O 1
ATOM 786 N N . THR A 1 98 ? -10.344 26.133 14.390 1.00 61.22 98 THR A N 1
ATOM 787 C CA . THR A 1 98 ? -11.145 26.707 15.490 1.00 61.22 98 THR A CA 1
ATOM 788 C C . THR A 1 98 ? -11.728 28.091 15.185 1.00 61.22 98 THR A C 1
ATOM 790 O O . THR A 1 98 ? -12.717 28.489 15.791 1.00 61.22 98 THR A O 1
ATOM 793 N N . ASN A 1 99 ? -11.157 28.802 14.208 1.00 62.97 99 ASN A N 1
ATOM 794 C CA . ASN A 1 99 ? -11.551 30.156 13.815 1.00 62.97 99 ASN A CA 1
ATOM 795 C C . ASN A 1 99 ? -12.534 30.218 12.631 1.00 62.97 99 ASN A C 1
ATOM 797 O O . ASN A 1 99 ? -12.870 31.316 12.188 1.00 62.97 99 ASN A O 1
ATOM 801 N N . ILE A 1 100 ? -12.988 29.082 12.082 1.00 62.16 100 ILE A N 1
ATOM 802 C CA . ILE A 1 100 ? -13.904 29.062 10.930 1.00 62.16 100 ILE A CA 1
ATOM 803 C C . ILE A 1 100 ? -15.099 28.142 11.238 1.00 62.16 100 ILE A C 1
ATOM 805 O O . ILE A 1 100 ? -14.949 26.924 11.182 1.00 62.16 100 ILE A O 1
ATOM 809 N N . PRO A 1 101 ? -16.305 28.693 11.499 1.00 56.88 101 PRO A N 1
ATOM 810 C CA . PRO A 1 101 ? -17.480 27.925 11.935 1.00 56.88 101 PRO A CA 1
ATOM 811 C C . PRO A 1 101 ? -17.907 26.792 10.988 1.00 56.88 101 PRO A C 1
ATOM 813 O O . PRO A 1 101 ? -18.534 25.834 11.428 1.00 56.88 101 PRO A O 1
ATOM 816 N N . LYS A 1 102 ? -17.576 26.900 9.694 1.00 56.00 102 LYS A N 1
ATOM 817 C CA . LYS A 1 102 ? -17.670 25.843 8.674 1.00 56.00 102 LYS A CA 1
ATOM 818 C C . LYS A 1 102 ? -16.655 26.142 7.566 1.00 56.00 102 LYS A C 1
ATOM 820 O O . LYS A 1 102 ? -16.919 27.027 6.747 1.00 56.00 102 LYS A O 1
ATOM 825 N N . PRO A 1 103 ? -15.495 25.472 7.505 1.00 61.31 103 PRO A N 1
ATOM 826 C CA . PRO A 1 103 ? -14.611 25.622 6.359 1.00 61.31 103 PRO A CA 1
ATOM 827 C C . PRO A 1 103 ? -15.361 25.110 5.126 1.00 61.31 103 PRO A C 1
ATOM 829 O O . PRO A 1 103 ? -15.856 23.986 5.129 1.00 61.31 103 PRO A O 1
ATOM 832 N N . ARG A 1 104 ? -15.494 25.942 4.085 1.00 58.09 104 ARG A N 1
ATOM 833 C CA . ARG A 1 104 ? -16.342 25.646 2.911 1.00 58.09 104 ARG A CA 1
ATOM 834 C C . ARG A 1 104 ? -15.929 24.397 2.118 1.00 58.09 104 ARG A C 1
ATOM 836 O O . ARG A 1 104 ? -16.713 23.957 1.292 1.00 58.09 104 ARG A O 1
ATOM 843 N N . ASN A 1 105 ? -14.754 23.823 2.391 1.00 68.44 105 ASN A N 1
ATOM 844 C CA . ASN A 1 105 ? -14.140 22.761 1.588 1.00 68.44 105 ASN A CA 1
ATOM 845 C C . ASN A 1 105 ? -13.678 21.553 2.431 1.00 68.44 105 ASN A C 1
ATOM 847 O O . ASN A 1 105 ? -12.670 20.925 2.102 1.00 68.44 105 ASN A O 1
ATOM 851 N N . LEU A 1 106 ? -14.341 21.249 3.554 1.00 76.19 106 LEU A N 1
ATOM 852 C CA . LEU A 1 106 ? -14.071 19.984 4.247 1.00 76.19 106 LEU A CA 1
ATOM 853 C C . LEU A 1 106 ? -14.720 18.829 3.479 1.00 76.19 106 LEU A C 1
ATOM 855 O O . LEU A 1 106 ? -15.903 18.930 3.147 1.00 76.19 106 LEU A O 1
ATOM 859 N N . PRO A 1 107 ? -13.994 17.726 3.231 1.00 81.88 107 PRO A N 1
ATOM 860 C CA . PRO A 1 107 ? -14.605 16.553 2.637 1.00 81.88 107 PRO A CA 1
ATOM 861 C C . PRO A 1 107 ? -15.639 15.978 3.605 1.00 81.88 107 PRO A C 1
ATOM 863 O O . PRO A 1 107 ? -15.357 15.787 4.793 1.00 81.88 107 PRO A O 1
ATOM 866 N N . THR A 1 108 ? -16.827 15.687 3.083 1.00 87.25 108 THR A N 1
ATOM 867 C CA . THR A 1 108 ? -17.823 14.882 3.794 1.00 87.25 108 THR A CA 1
ATOM 868 C C . THR A 1 108 ? -17.301 13.456 3.945 1.00 87.25 108 THR A C 1
ATOM 870 O O . THR A 1 108 ? -16.528 12.980 3.117 1.00 87.25 108 THR A O 1
ATOM 873 N N . TRP A 1 109 ? -17.666 12.768 5.020 1.00 91.94 109 TRP A N 1
ATOM 874 C CA . TRP A 1 109 ? -17.221 11.397 5.251 1.00 91.94 109 TRP A CA 1
ATOM 875 C C . TRP A 1 109 ? -18.275 10.609 6.013 1.00 91.94 109 TRP A C 1
ATOM 877 O O . TRP A 1 109 ? -19.116 11.179 6.710 1.00 91.94 109 TRP A O 1
ATOM 887 N N . ALA A 1 110 ? -18.226 9.293 5.854 1.00 94.88 110 ALA A N 1
ATOM 888 C CA . ALA A 1 110 ? -19.117 8.359 6.519 1.00 94.88 110 ALA A CA 1
ATOM 889 C C . ALA A 1 110 ? -18.335 7.134 6.995 1.00 94.88 110 ALA A C 1
ATOM 891 O O . ALA A 1 110 ? -17.347 6.733 6.374 1.00 94.88 110 ALA A O 1
ATOM 892 N N . ILE A 1 111 ? -18.799 6.550 8.098 1.00 97.06 111 ILE A N 1
ATOM 893 C CA . ILE A 1 111 ? -18.318 5.277 8.635 1.00 97.06 111 ILE A CA 1
ATOM 894 C C . ILE A 1 111 ? -19.489 4.316 8.787 1.00 97.06 111 ILE A C 1
ATOM 896 O O . ILE A 1 111 ? -20.606 4.747 9.071 1.00 97.06 111 ILE A O 1
ATOM 900 N N . ASP A 1 112 ? -19.225 3.029 8.599 1.00 96.62 112 ASP A N 1
ATOM 901 C CA . ASP A 1 112 ? -20.227 1.968 8.704 1.00 96.62 112 ASP A CA 1
ATOM 902 C C . ASP A 1 112 ? -19.586 0.654 9.187 1.00 96.62 112 ASP A C 1
ATOM 904 O O . ASP A 1 112 ? -18.360 0.541 9.244 1.00 96.62 112 ASP A O 1
ATOM 908 N N . ASP A 1 113 ? -20.401 -0.342 9.541 1.00 94.81 113 ASP A N 1
ATOM 909 C CA . ASP A 1 113 ? -19.974 -1.705 9.900 1.00 94.81 113 ASP A CA 1
ATOM 910 C C . ASP A 1 113 ? -18.870 -1.767 10.983 1.00 94.81 113 ASP A C 1
ATOM 912 O O . ASP A 1 113 ? -17.926 -2.562 10.903 1.00 94.81 113 ASP A O 1
ATOM 916 N N . ILE A 1 114 ? -18.972 -0.914 12.009 1.00 96.69 114 ILE A N 1
ATOM 917 C CA . ILE A 1 114 ? -17.971 -0.827 13.080 1.00 96.69 114 ILE A CA 1
ATOM 918 C C . ILE A 1 114 ? -18.024 -2.075 13.968 1.00 96.69 114 ILE A C 1
ATOM 920 O O . ILE A 1 114 ? -19.047 -2.398 14.573 1.00 96.69 114 ILE A O 1
ATOM 924 N N . TYR A 1 115 ? -16.878 -2.729 14.118 1.00 95.94 115 TYR A N 1
ATOM 925 C CA . TYR A 1 115 ? -16.641 -3.826 15.042 1.00 95.94 115 TYR A CA 1
ATOM 926 C C . TYR A 1 115 ? -15.341 -3.586 15.815 1.00 95.94 115 TYR A C 1
ATOM 928 O O . TYR A 1 115 ? -14.263 -3.451 15.236 1.00 95.94 115 TYR A O 1
ATOM 936 N N . ILE A 1 116 ? -15.440 -3.555 17.143 1.00 95.62 116 ILE A N 1
ATOM 937 C CA . ILE A 1 116 ? -14.302 -3.470 18.063 1.00 95.62 116 ILE A CA 1
ATOM 938 C C . ILE A 1 116 ? -14.486 -4.583 19.084 1.00 95.62 116 ILE A C 1
ATOM 940 O O . ILE A 1 116 ? -15.482 -4.606 19.805 1.00 95.62 116 ILE A O 1
ATOM 944 N N . GLY A 1 117 ? -13.550 -5.525 19.134 1.00 93.62 117 GLY A N 1
ATOM 945 C CA . GLY A 1 117 ? -13.687 -6.677 20.017 1.00 93.62 117 GLY A CA 1
ATOM 946 C C . GLY A 1 117 ? -12.646 -7.757 19.779 1.00 93.62 117 GLY A C 1
ATOM 947 O O . GLY A 1 117 ? -11.553 -7.490 19.266 1.00 93.62 117 GLY A O 1
ATOM 948 N N . GLU A 1 118 ? -13.000 -8.981 20.162 1.00 94.00 118 GLU A N 1
ATOM 949 C CA . GLU A 1 118 ? -12.176 -10.172 19.967 1.00 94.00 118 GLU A CA 1
ATOM 950 C C . GLU A 1 118 ? -11.764 -10.312 18.498 1.00 94.00 118 GLU A C 1
ATOM 952 O O . GLU A 1 118 ? -12.564 -10.076 17.586 1.00 94.00 118 GLU A O 1
ATOM 957 N N . ALA A 1 119 ? -10.488 -10.627 18.275 1.00 94.06 119 ALA A N 1
ATOM 958 C CA . ALA A 1 119 ? -9.963 -10.799 16.933 1.00 94.06 119 ALA A CA 1
ATOM 959 C C . ALA A 1 119 ? -10.488 -12.095 16.319 1.00 94.06 119 ALA A C 1
ATOM 961 O O . ALA A 1 119 ? -10.379 -13.157 16.923 1.00 94.06 119 ALA A O 1
ATOM 962 N N . CYS A 1 120 ? -11.020 -12.001 15.103 1.00 95.25 120 CYS A N 1
ATOM 963 C CA . CYS A 1 120 ? -11.279 -13.189 14.310 1.00 95.25 120 CYS A CA 1
ATOM 964 C C . CYS A 1 120 ? -9.962 -13.884 13.920 1.00 95.25 120 CYS A C 1
ATOM 966 O O . CYS A 1 120 ? -8.948 -13.193 13.742 1.00 95.25 120 CYS A O 1
ATOM 968 N N . PRO A 1 121 ? -9.972 -15.215 13.721 1.00 93.62 121 PRO A N 1
ATOM 969 C CA . PRO A 1 121 ? -8.816 -15.953 13.222 1.00 93.62 121 PRO A CA 1
ATOM 970 C C . PRO A 1 121 ? -8.259 -15.310 11.948 1.00 93.62 121 PRO A C 1
ATOM 972 O O . PRO A 1 121 ? -9.000 -15.095 10.989 1.00 93.62 121 PRO A O 1
ATOM 975 N N . PHE A 1 122 ? -6.972 -14.948 11.973 1.00 91.75 122 PHE A N 1
ATOM 976 C CA . PHE A 1 122 ? -6.251 -14.322 10.854 1.00 91.75 122 PHE A CA 1
ATOM 977 C C . PHE A 1 122 ? -6.979 -13.139 10.198 1.00 91.75 122 PHE A C 1
ATOM 979 O O . PHE A 1 122 ? -6.823 -12.912 9.002 1.00 91.75 122 PHE A O 1
ATOM 986 N N . LEU A 1 123 ? -7.810 -12.404 10.951 1.00 94.06 123 LEU A N 1
ATOM 987 C CA . LEU A 1 123 ? -8.635 -11.318 10.409 1.00 94.06 123 LEU A CA 1
ATOM 988 C C . LEU A 1 123 ? -9.459 -11.755 9.177 1.00 94.06 123 LEU A C 1
ATOM 990 O O . LEU A 1 123 ? -9.655 -10.990 8.236 1.00 94.06 123 LEU A O 1
ATOM 994 N N . CYS A 1 124 ? -9.935 -13.005 9.182 1.00 93.44 124 CYS A N 1
ATOM 995 C CA . CYS A 1 124 ? -10.683 -13.622 8.084 1.00 93.44 124 CYS A CA 1
ATOM 996 C C . CYS A 1 124 ? -9.937 -13.616 6.739 1.00 93.44 124 CYS A C 1
ATOM 998 O O . CYS A 1 124 ? -10.585 -13.596 5.691 1.00 93.44 124 CYS A O 1
ATOM 1000 N N . HIS A 1 125 ? -8.598 -13.541 6.759 1.00 89.62 125 HIS A N 1
ATOM 1001 C CA . HIS A 1 125 ? -7.732 -13.399 5.582 1.00 89.62 125 HIS A CA 1
ATOM 1002 C C . HIS A 1 125 ? -8.135 -12.244 4.636 1.00 89.62 125 HIS A C 1
ATOM 1004 O O . HIS A 1 125 ? -7.819 -12.283 3.452 1.00 89.62 125 HIS A O 1
ATOM 1010 N N . GLY A 1 126 ? -8.900 -11.254 5.118 1.00 89.19 126 GLY A N 1
ATOM 1011 C CA . GLY A 1 126 ? -9.499 -10.195 4.288 1.00 89.19 126 GLY A CA 1
ATOM 1012 C C . GLY A 1 126 ? -10.636 -10.660 3.378 1.00 89.19 126 GLY A C 1
ATOM 1013 O O . GLY A 1 126 ? -11.253 -9.864 2.676 1.00 89.19 126 GLY A O 1
ATOM 1014 N N . LYS A 1 127 ? -10.990 -11.946 3.440 1.00 90.62 127 LYS A N 1
ATOM 1015 C CA . LYS A 1 127 ? -12.003 -12.607 2.608 1.00 90.62 127 LYS A CA 1
ATOM 1016 C C . LYS A 1 127 ? -13.356 -12.744 3.294 1.00 90.62 127 LYS A C 1
ATOM 1018 O O . LYS A 1 127 ? -14.190 -13.566 2.913 1.00 90.62 127 LYS A O 1
ATOM 1023 N N . GLY A 1 128 ? -13.590 -11.927 4.306 1.00 93.44 128 GLY A N 1
ATOM 1024 C CA . GLY A 1 128 ? -14.841 -11.871 5.034 1.00 93.44 128 GLY A CA 1
ATOM 1025 C C . GLY A 1 128 ? -14.855 -10.712 6.010 1.00 93.44 128 GLY A C 1
ATOM 1026 O O . GLY A 1 128 ? -13.923 -9.914 6.075 1.00 93.44 128 GLY A O 1
ATOM 1027 N N . ILE A 1 129 ? -15.926 -10.642 6.791 1.00 94.94 129 ILE A N 1
ATOM 1028 C CA . ILE A 1 129 ? -16.047 -9.681 7.884 1.00 94.94 129 ILE A CA 1
ATOM 1029 C C . ILE A 1 129 ? -16.095 -10.400 9.228 1.00 94.94 129 ILE A C 1
ATOM 1031 O O . ILE A 1 129 ? -16.677 -11.481 9.347 1.00 94.94 129 ILE A O 1
ATOM 1035 N N . CYS A 1 130 ? -15.527 -9.781 10.256 1.00 95.69 130 CYS A N 1
ATOM 1036 C CA . CYS A 1 130 ? -15.583 -10.296 11.613 1.00 95.69 130 CYS A CA 1
ATOM 1037 C C . CYS A 1 130 ? -16.892 -9.889 12.300 1.00 95.69 130 CYS A C 1
ATOM 1039 O O . CYS A 1 130 ? -17.241 -8.708 12.348 1.00 95.69 130 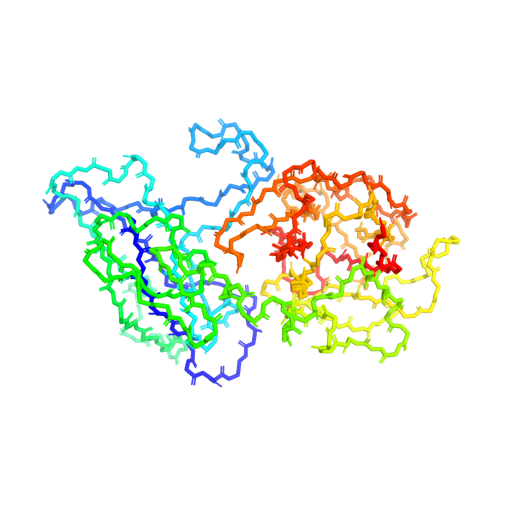CYS A O 1
ATOM 1041 N N . VAL A 1 131 ? -17.617 -10.868 12.847 1.00 94.44 131 VAL A N 1
ATOM 1042 C CA . VAL A 1 131 ? -18.857 -10.667 13.605 1.00 94.44 131 VAL A CA 1
ATOM 1043 C C . VAL A 1 131 ? -18.785 -11.495 14.885 1.00 94.44 131 VAL A C 1
ATOM 1045 O O . VAL A 1 131 ? -18.879 -12.719 14.847 1.00 94.44 131 VAL A O 1
ATOM 1048 N N . LYS A 1 132 ? -18.639 -10.823 16.036 1.00 92.19 132 LYS A N 1
ATOM 1049 C CA . LYS A 1 132 ? -18.558 -11.465 17.367 1.00 92.19 132 LYS A CA 1
ATOM 1050 C C . LYS A 1 132 ? -17.484 -12.569 17.430 1.00 92.19 132 LYS A C 1
ATOM 1052 O O . LYS A 1 132 ? -17.776 -13.695 17.822 1.00 92.19 132 LYS A O 1
ATOM 1057 N N . GLY A 1 133 ? -16.272 -12.255 16.972 1.00 92.56 133 GLY A N 1
ATOM 1058 C CA . GLY A 1 133 ? -15.131 -13.180 16.967 1.00 92.56 133 GLY A CA 1
ATOM 1059 C C . GLY A 1 133 ? -15.197 -14.297 15.917 1.00 92.56 133 GLY A C 1
ATOM 1060 O O . GLY A 1 133 ? -14.298 -15.129 15.869 1.00 92.56 133 GLY A O 1
ATOM 1061 N N . LYS A 1 134 ? -16.226 -14.327 15.057 1.00 95.25 134 LYS A N 1
ATOM 1062 C CA . LYS A 1 134 ? -16.379 -15.323 13.985 1.00 95.25 134 LYS A CA 1
ATOM 1063 C C . LYS A 1 134 ? -16.380 -14.676 12.608 1.00 95.25 134 LYS A C 1
ATOM 1065 O O . LYS A 1 134 ? -16.965 -13.608 12.419 1.00 95.25 134 LYS A O 1
ATOM 1070 N N . CYS A 1 135 ? -15.763 -15.344 11.640 1.00 95.81 135 CYS A N 1
ATOM 1071 C CA . CYS A 1 135 ? -15.717 -14.861 10.271 1.00 95.81 135 CYS A CA 1
ATOM 1072 C C . CYS A 1 135 ? -17.013 -15.151 9.510 1.00 95.81 135 CYS A C 1
ATOM 1074 O O . CYS A 1 135 ? -17.528 -16.267 9.511 1.00 95.81 135 CYS A O 1
ATOM 1076 N N . ARG A 1 136 ? -17.527 -14.131 8.819 1.00 96.12 136 ARG A N 1
ATOM 1077 C CA . ARG A 1 136 ? -18.569 -14.258 7.799 1.00 96.12 136 ARG A CA 1
ATOM 1078 C C . ARG A 1 136 ? -17.929 -14.050 6.431 1.00 96.12 136 ARG A C 1
ATOM 1080 O O . ARG A 1 136 ? -17.659 -12.912 6.048 1.00 96.12 136 ARG A O 1
ATOM 1087 N N . CYS A 1 137 ? -17.680 -15.149 5.732 1.00 94.75 137 CYS A N 1
ATOM 1088 C CA . CYS A 1 137 ? -16.917 -15.161 4.489 1.00 94.75 137 CYS A CA 1
ATOM 1089 C C . CYS A 1 137 ? -17.691 -14.607 3.295 1.00 94.75 137 CYS A C 1
ATOM 1091 O O . CYS A 1 137 ? -18.917 -14.724 3.214 1.00 94.75 137 CYS A O 1
ATOM 1093 N N . TYR A 1 138 ? -16.957 -13.999 2.366 1.00 92.38 138 TYR A N 1
ATOM 1094 C CA . TYR A 1 138 ? -17.479 -13.618 1.061 1.00 92.38 138 TYR A CA 1
ATOM 1095 C C . TYR A 1 138 ? -17.716 -14.857 0.182 1.00 92.38 138 TYR A C 1
ATOM 1097 O O . TYR A 1 138 ? -17.117 -15.909 0.425 1.00 92.38 138 TYR A O 1
ATOM 1105 N N . PRO A 1 139 ? -18.569 -14.757 -0.857 1.00 90.19 139 PRO A N 1
ATOM 1106 C CA . PRO A 1 139 ? -18.783 -15.854 -1.796 1.00 90.19 139 PRO A CA 1
ATOM 1107 C C . PRO A 1 139 ? -17.464 -16.404 -2.361 1.00 90.19 139 PRO A C 1
ATOM 1109 O O . PRO A 1 139 ? -16.606 -15.641 -2.805 1.00 90.19 139 PRO A O 1
ATOM 1112 N N . GLY A 1 140 ? -17.314 -17.730 -2.342 1.00 85.62 140 GLY A N 1
ATOM 1113 C CA . GLY A 1 140 ? -16.106 -18.440 -2.782 1.00 85.62 140 GLY A CA 1
ATOM 1114 C C . GLY A 1 140 ? -15.054 -18.696 -1.693 1.00 85.62 140 GLY A C 1
ATOM 1115 O O . GLY A 1 140 ? -14.046 -19.356 -1.956 1.00 85.62 140 GLY A O 1
ATOM 1116 N N . PHE A 1 141 ? -15.293 -18.216 -0.471 1.00 87.94 141 PHE A N 1
ATOM 1117 C CA . PHE A 1 141 ? -14.450 -18.447 0.700 1.00 87.94 141 PHE A CA 1
ATOM 1118 C C . PHE A 1 141 ? -15.259 -19.121 1.807 1.00 87.94 141 PHE A C 1
ATOM 1120 O O . PHE A 1 141 ? -16.438 -18.825 2.000 1.00 87.94 141 PHE A O 1
ATOM 1127 N N . THR A 1 142 ? -14.636 -20.049 2.530 1.00 90.50 142 THR A N 1
ATOM 1128 C CA . THR A 1 142 ? -15.307 -20.883 3.540 1.00 90.50 142 THR A CA 1
ATOM 1129 C C . THR A 1 142 ? -14.372 -21.203 4.711 1.00 90.50 142 THR A C 1
ATOM 1131 O O . THR A 1 142 ? -13.196 -20.842 4.702 1.00 90.50 142 THR A O 1
ATOM 1134 N N . GLY A 1 143 ? -14.897 -21.884 5.732 1.00 91.00 143 GLY A N 1
ATOM 1135 C CA . GLY A 1 143 ? -14.154 -22.216 6.949 1.00 91.00 143 GLY A CA 1
ATOM 1136 C C . GLY A 1 143 ? -14.137 -21.081 7.976 1.00 91.00 143 GLY A C 1
ATOM 1137 O O . GLY A 1 143 ? -14.732 -20.024 7.766 1.00 91.00 143 GLY A O 1
ATOM 1138 N N . ASP A 1 144 ? -13.458 -21.318 9.098 1.00 93.06 144 ASP A N 1
ATOM 1139 C CA . ASP A 1 144 ? -13.462 -20.410 10.256 1.00 93.06 144 ASP A CA 1
ATOM 1140 C C . ASP A 1 144 ? -12.660 -19.117 10.032 1.00 93.06 144 ASP A C 1
ATOM 1142 O O . ASP A 1 144 ? -12.867 -18.132 10.739 1.00 93.06 144 ASP A O 1
ATOM 1146 N N . ASP A 1 145 ? -11.763 -19.114 9.043 1.00 90.19 145 ASP A N 1
ATOM 1147 C CA . ASP A 1 145 ? -10.859 -18.015 8.691 1.00 90.19 145 ASP A CA 1
ATOM 1148 C C . ASP A 1 145 ? -11.018 -17.527 7.237 1.00 90.19 145 ASP A C 1
ATOM 1150 O O . ASP A 1 145 ? -10.249 -16.684 6.789 1.00 90.19 145 ASP A O 1
ATOM 1154 N N . CYS A 1 146 ? -12.035 -17.995 6.505 1.00 91.62 146 CYS A N 1
ATOM 1155 C CA . CYS A 1 146 ? -12.312 -17.622 5.108 1.00 91.62 146 CYS A CA 1
ATOM 1156 C C . CYS A 1 146 ? -11.200 -17.957 4.113 1.00 91.62 146 CYS A C 1
ATOM 1158 O O . CYS A 1 146 ? -10.894 -17.191 3.196 1.00 91.62 146 CYS A O 1
ATOM 1160 N N . LYS A 1 147 ? -10.639 -19.156 4.240 1.00 85.38 147 LYS A N 1
ATOM 1161 C CA . LYS A 1 147 ? -9.787 -19.728 3.199 1.00 85.38 147 LYS A CA 1
ATOM 1162 C C . LYS A 1 147 ? -10.576 -19.999 1.909 1.00 85.38 147 LYS A C 1
ATOM 1164 O O . LYS A 1 147 ? -11.794 -20.204 1.951 1.00 85.38 147 LYS A O 1
ATOM 1169 N N . PRO A 1 148 ? -9.900 -20.021 0.746 1.00 76.38 148 PRO A N 1
ATOM 1170 C CA . PRO A 1 148 ? -10.529 -20.425 -0.506 1.00 76.38 148 PRO A CA 1
ATOM 1171 C C . PRO A 1 148 ? -11.153 -21.814 -0.356 1.00 76.38 148 PRO A C 1
ATOM 1173 O O . PRO A 1 148 ? -10.501 -22.729 0.154 1.00 76.38 148 PRO A O 1
ATOM 1176 N N . GLU A 1 149 ? -12.400 -21.980 -0.798 1.00 71.56 149 GLU A N 1
ATOM 1177 C CA . GLU A 1 149 ? -13.061 -23.285 -0.772 1.00 71.56 149 GLU A CA 1
ATOM 1178 C C . GLU A 1 149 ? -12.234 -24.298 -1.583 1.00 71.56 149 GLU A C 1
ATOM 1180 O O . GLU A 1 149 ? -11.834 -24.027 -2.716 1.00 71.56 149 GLU A O 1
ATOM 1185 N N . THR A 1 150 ? -11.933 -25.470 -1.018 1.00 63.94 150 THR A N 1
ATOM 1186 C CA . THR A 1 150 ? -11.049 -26.464 -1.661 1.00 63.94 150 THR A CA 1
ATOM 1187 C C . THR A 1 150 ? -11.591 -26.941 -3.015 1.00 63.94 150 THR A C 1
ATOM 1189 O O . THR A 1 150 ? -10.811 -27.235 -3.916 1.00 63.94 150 THR A O 1
ATOM 1192 N N . SER A 1 151 ? -12.916 -26.950 -3.183 1.00 57.47 151 SER A N 1
ATOM 1193 C CA . SER A 1 151 ? -13.628 -27.214 -4.444 1.00 57.47 151 SER A CA 1
ATOM 1194 C C . SER A 1 151 ? -13.425 -26.117 -5.507 1.00 57.47 151 SER A C 1
ATOM 1196 O O . SER A 1 151 ? -13.570 -26.388 -6.696 1.00 57.47 151 SER A O 1
ATOM 1198 N N . LEU A 1 152 ? -13.058 -24.896 -5.095 1.00 55.94 152 LEU A N 1
ATOM 1199 C CA . LEU A 1 152 ? -12.825 -23.723 -5.943 1.00 55.94 152 LEU A CA 1
ATOM 1200 C C . LEU A 1 152 ? -11.342 -23.415 -6.180 1.00 55.94 152 LEU A C 1
ATOM 1202 O O . LEU A 1 152 ? -11.046 -22.570 -7.023 1.00 55.94 152 LEU A O 1
ATOM 1206 N N . LYS A 1 153 ? -10.394 -24.113 -5.537 1.00 52.28 153 LYS A N 1
ATOM 1207 C CA . LYS A 1 153 ? -8.976 -24.065 -5.958 1.00 52.28 153 LYS A CA 1
ATOM 1208 C C . LYS A 1 153 ? -8.805 -24.488 -7.423 1.00 52.28 153 LYS A C 1
ATOM 1210 O O . LYS A 1 153 ? -7.940 -23.973 -8.115 1.00 52.28 153 LYS A O 1
ATOM 1215 N N . THR A 1 154 ? -9.675 -25.368 -7.918 1.00 52.50 154 THR A N 1
ATOM 1216 C CA . THR A 1 154 ? -9.763 -25.754 -9.336 1.00 52.50 154 THR A CA 1
ATOM 1217 C C . THR A 1 154 ? -10.495 -24.730 -10.213 1.00 52.50 154 THR A C 1
ATOM 1219 O O . THR A 1 154 ? -10.397 -24.815 -11.432 1.00 52.50 154 THR A O 1
ATOM 1222 N N . ALA A 1 155 ? -11.225 -23.774 -9.625 1.00 55.69 155 ALA A N 1
ATOM 1223 C CA . ALA A 1 155 ? -12.006 -22.764 -10.348 1.00 55.69 155 ALA A CA 1
ATOM 1224 C C . ALA A 1 155 ? -11.329 -21.381 -10.389 1.00 55.69 155 ALA A C 1
ATOM 1226 O O . ALA A 1 155 ? -11.529 -20.635 -11.344 1.00 55.69 155 ALA A O 1
ATOM 1227 N N . ARG A 1 156 ? -10.521 -21.032 -9.379 1.00 74.19 156 ARG A N 1
ATOM 1228 C CA . ARG A 1 156 ? -9.754 -19.781 -9.318 1.00 74.19 156 ARG A CA 1
ATOM 1229 C C . ARG A 1 156 ? -8.273 -20.083 -9.526 1.00 74.19 156 ARG A C 1
ATOM 1231 O O . ARG A 1 156 ? -7.525 -20.286 -8.580 1.00 74.19 156 ARG A O 1
ATOM 1238 N N . ILE A 1 157 ? -7.868 -20.137 -10.789 1.00 83.12 157 ILE A N 1
ATOM 1239 C CA . ILE A 1 157 ? -6.468 -20.321 -11.177 1.00 83.12 157 ILE A CA 1
ATOM 1240 C C . ILE A 1 157 ? -5.782 -18.959 -11.060 1.00 83.12 157 ILE A C 1
ATOM 1242 O O . ILE A 1 157 ? -6.073 -18.054 -11.843 1.00 83.12 157 ILE A O 1
ATOM 1246 N N . LEU A 1 158 ? -4.919 -18.795 -10.055 1.00 90.06 158 LEU A N 1
ATOM 1247 C CA . LEU A 1 158 ? -4.079 -17.604 -9.946 1.00 90.06 158 LEU A CA 1
ATOM 1248 C C . LEU A 1 158 ? -2.888 -17.709 -10.909 1.00 90.06 158 LEU A C 1
ATOM 1250 O O . LEU A 1 158 ? -2.412 -18.819 -11.167 1.00 90.06 158 LEU A O 1
ATOM 1254 N N . PRO A 1 159 ? -2.386 -16.580 -11.436 1.00 93.44 159 PRO A N 1
ATOM 1255 C CA . PRO A 1 159 ? -1.185 -16.596 -12.253 1.00 93.44 159 PRO A CA 1
ATOM 1256 C C . PRO A 1 159 ? 0.003 -17.086 -11.420 1.00 93.44 159 PRO A C 1
ATOM 1258 O O . PRO A 1 159 ? 0.244 -16.589 -10.319 1.00 93.44 159 PRO A O 1
ATOM 1261 N N . THR A 1 160 ? 0.762 -18.032 -11.968 1.00 94.12 160 THR A N 1
ATOM 1262 C CA . THR A 1 160 ? 2.057 -18.471 -11.416 1.00 94.12 160 THR A CA 1
ATOM 1263 C C . THR A 1 160 ? 3.228 -17.664 -11.974 1.00 94.12 160 THR A C 1
ATOM 1265 O O . THR A 1 160 ? 4.363 -17.838 -11.548 1.00 94.12 160 THR A O 1
ATOM 1268 N N . MET A 1 161 ? 2.961 -16.817 -12.969 1.00 93.50 161 MET A N 1
ATOM 1269 C CA . MET A 1 161 ? 3.924 -15.941 -13.618 1.00 93.50 161 MET A CA 1
ATOM 1270 C C . MET A 1 161 ? 3.316 -14.548 -13.736 1.00 93.50 161 MET A C 1
ATOM 1272 O O . MET A 1 161 ? 2.142 -14.404 -14.082 1.00 93.50 161 MET A O 1
ATOM 1276 N N . PHE A 1 162 ? 4.132 -13.534 -13.479 1.00 96.81 162 PHE A N 1
ATOM 1277 C CA . PHE A 1 162 ? 3.772 -12.133 -13.636 1.00 96.81 162 PHE A CA 1
ATOM 1278 C C . PHE A 1 162 ? 4.805 -11.452 -14.520 1.00 96.81 162 PHE A C 1
ATOM 1280 O O . PHE A 1 162 ? 5.996 -11.573 -14.245 1.00 96.81 162 PHE A O 1
ATOM 1287 N N . LEU A 1 163 ? 4.364 -10.744 -15.557 1.00 96.56 163 LEU A N 1
ATOM 1288 C CA . LEU A 1 163 ? 5.234 -9.991 -16.457 1.00 96.56 163 LEU A CA 1
ATOM 1289 C C . LEU A 1 163 ? 4.530 -8.694 -16.853 1.00 96.56 163 LEU A C 1
ATOM 1291 O O . LEU A 1 163 ? 3.457 -8.746 -17.455 1.00 96.56 163 LEU A O 1
ATOM 1295 N N . ASP A 1 164 ? 5.141 -7.550 -16.557 1.00 96.44 164 ASP A N 1
ATOM 1296 C CA . ASP A 1 164 ? 4.686 -6.259 -17.068 1.00 96.44 164 ASP A CA 1
ATOM 1297 C C . ASP A 1 164 ? 5.865 -5.341 -17.421 1.00 96.44 164 ASP A C 1
ATOM 1299 O O . ASP A 1 164 ? 6.729 -5.066 -16.589 1.00 96.44 164 ASP A O 1
ATOM 1303 N N . SER A 1 165 ? 5.878 -4.871 -18.669 1.00 94.62 165 SER A N 1
ATOM 1304 C CA . SER A 1 165 ? 6.824 -3.875 -19.206 1.00 94.62 165 SER A CA 1
ATOM 1305 C C . SER A 1 165 ? 6.168 -2.509 -19.416 1.00 94.62 165 SER A C 1
ATOM 1307 O O . SER A 1 165 ? 6.776 -1.607 -19.964 1.00 94.62 165 SER A O 1
ATOM 1309 N N . PHE A 1 166 ? 4.888 -2.357 -19.063 1.00 95.75 166 PHE A N 1
ATOM 1310 C CA . PHE A 1 166 ? 4.098 -1.128 -19.170 1.00 95.75 166 PHE A CA 1
ATOM 1311 C C . PHE A 1 166 ? 3.933 -0.525 -20.581 1.00 95.75 166 PHE A C 1
ATOM 1313 O O . PHE A 1 166 ? 3.197 0.452 -20.747 1.00 95.75 166 PHE A O 1
ATOM 1320 N N . GLU A 1 167 ? 4.506 -1.129 -21.626 1.00 93.94 167 GLU A N 1
ATOM 1321 C CA . GLU A 1 167 ? 4.404 -0.661 -23.018 1.00 93.94 167 GLU A CA 1
ATOM 1322 C C . GLU A 1 167 ? 2.954 -0.539 -23.512 1.00 93.94 167 GLU A C 1
ATOM 1324 O O . GLU A 1 167 ? 2.582 0.420 -24.205 1.00 93.94 167 GLU A O 1
ATOM 1329 N N . ASN A 1 168 ? 2.113 -1.488 -23.090 1.00 91.88 168 ASN A N 1
ATOM 1330 C CA . ASN A 1 168 ? 0.696 -1.568 -23.443 1.00 91.88 168 ASN A CA 1
ATOM 1331 C C . ASN A 1 168 ? -0.224 -0.849 -22.440 1.00 91.88 168 ASN A C 1
ATOM 1333 O O . ASN A 1 168 ? -1.445 -0.966 -22.534 1.00 91.88 168 ASN A O 1
ATOM 1337 N N . GLY A 1 169 ? 0.339 -0.085 -21.500 1.00 92.44 169 GLY A N 1
ATOM 1338 C CA . GLY A 1 169 ? -0.414 0.551 -20.422 1.00 92.44 169 GLY A CA 1
ATOM 1339 C C . GLY A 1 169 ? -0.556 -0.333 -19.176 1.00 92.44 169 GLY A C 1
ATOM 1340 O O . GLY A 1 169 ? -0.028 -1.439 -19.117 1.00 92.44 169 GLY A O 1
ATOM 1341 N N . LEU A 1 170 ? -1.289 0.162 -18.171 1.00 92.06 170 LEU A N 1
ATOM 1342 C CA . LEU A 1 170 ? -1.597 -0.600 -16.956 1.00 92.06 170 LEU A CA 1
ATOM 1343 C C . LEU A 1 170 ? -2.690 -1.636 -17.232 1.00 92.06 170 LEU A C 1
ATOM 1345 O O . LEU A 1 170 ? -3.831 -1.277 -17.528 1.00 92.06 170 LEU A O 1
ATOM 1349 N N . SER A 1 171 ? -2.352 -2.917 -17.083 1.00 92.50 171 SER A N 1
ATOM 1350 C CA . SER A 1 171 ? -3.321 -4.007 -17.202 1.00 92.50 171 SER A CA 1
ATOM 1351 C C . SER A 1 171 ? -4.105 -4.208 -15.905 1.00 92.50 171 SER A C 1
ATOM 1353 O O . SER A 1 171 ? -3.536 -4.558 -14.868 1.00 92.50 171 SER A O 1
ATOM 1355 N N . ALA A 1 172 ? -5.431 -4.073 -15.985 1.00 92.19 172 ALA A N 1
ATOM 1356 C CA . ALA A 1 172 ? -6.346 -4.398 -14.891 1.00 92.19 172 ALA A CA 1
ATOM 1357 C C . ALA A 1 172 ? -6.410 -5.905 -14.588 1.00 92.19 172 ALA A C 1
ATOM 1359 O O . ALA A 1 172 ? -7.023 -6.294 -13.598 1.00 92.19 172 ALA A O 1
ATOM 1360 N N . ASP A 1 173 ? -5.803 -6.761 -15.417 1.00 91.25 173 ASP A N 1
ATOM 1361 C CA . ASP A 1 173 ? -5.683 -8.198 -15.155 1.00 91.25 173 ASP A CA 1
ATOM 1362 C C . ASP A 1 173 ? -4.473 -8.535 -14.285 1.00 91.25 173 ASP A C 1
ATOM 1364 O O . ASP A 1 173 ? -4.504 -9.530 -13.565 1.00 91.25 173 ASP A O 1
ATOM 1368 N N . LEU A 1 174 ? -3.441 -7.690 -14.311 1.00 94.88 174 LEU A N 1
ATOM 1369 C CA . LEU A 1 174 ? -2.203 -7.877 -13.559 1.00 94.88 174 LEU A CA 1
ATOM 1370 C C . LEU A 1 174 ? -2.222 -7.108 -12.238 1.00 94.88 174 LEU A C 1
ATOM 1372 O O . LEU A 1 174 ? -1.855 -7.647 -11.195 1.00 94.88 174 LEU A O 1
ATOM 1376 N N . TRP A 1 175 ? -2.676 -5.859 -12.262 1.00 96.44 175 TRP A N 1
ATOM 1377 C CA . TRP A 1 175 ? -2.622 -4.972 -11.107 1.00 96.44 175 TRP A CA 1
ATOM 1378 C C . TRP A 1 175 ? -3.987 -4.859 -10.445 1.00 96.44 175 TRP A C 1
ATOM 1380 O O . TRP A 1 175 ? -4.985 -4.557 -11.095 1.00 96.44 175 TRP A O 1
ATOM 1390 N N . GLU A 1 176 ? -4.022 -5.082 -9.134 1.00 94.50 176 GLU A N 1
ATOM 1391 C CA . GLU A 1 176 ? -5.211 -4.826 -8.319 1.00 94.50 176 GLU A CA 1
ATOM 1392 C C . GLU A 1 176 ? -5.418 -3.320 -8.158 1.00 94.50 176 GLU A C 1
ATOM 1394 O O . GLU A 1 176 ? -6.536 -2.810 -8.207 1.00 94.50 176 GLU A O 1
ATOM 1399 N N . LEU A 1 177 ? -4.315 -2.598 -7.948 1.00 92.12 177 LEU A N 1
ATOM 1400 C CA . LEU A 1 177 ? -4.350 -1.188 -7.619 1.00 92.12 177 LEU A CA 1
ATOM 1401 C C . LEU A 1 177 ? -3.088 -0.483 -8.104 1.00 92.12 177 LEU A C 1
ATOM 1403 O O . LEU A 1 177 ? -1.987 -0.926 -7.800 1.00 92.12 177 LEU A O 1
ATOM 1407 N N . ALA A 1 178 ? -3.253 0.662 -8.762 1.00 94.19 178 ALA A N 1
ATOM 1408 C CA . ALA A 1 178 ? -2.190 1.628 -9.020 1.00 94.19 178 ALA A CA 1
ATOM 1409 C C . ALA A 1 178 ? -2.694 3.026 -8.631 1.00 94.19 178 ALA A C 1
ATOM 1411 O O . ALA A 1 178 ? -3.664 3.523 -9.204 1.00 94.19 178 ALA A O 1
ATOM 1412 N N . LYS A 1 179 ? -2.068 3.648 -7.629 1.00 92.94 179 LYS A N 1
ATOM 1413 C CA . LYS A 1 179 ? -2.391 4.999 -7.149 1.00 92.94 179 LYS A CA 1
ATOM 1414 C C . LYS A 1 179 ? -1.167 5.896 -7.254 1.00 92.94 179 LYS A C 1
ATOM 1416 O O . LYS A 1 179 ? -0.047 5.453 -7.018 1.00 92.94 179 LYS A O 1
ATOM 1421 N N . GLY A 1 180 ? -1.400 7.169 -7.561 1.00 92.00 180 GLY A N 1
ATOM 1422 C CA . GLY A 1 180 ? -0.353 8.189 -7.528 1.00 92.00 180 GLY A CA 1
ATOM 1423 C C . GLY A 1 180 ? 0.553 8.224 -8.764 1.00 92.00 180 GLY A C 1
ATOM 1424 O O . GLY A 1 180 ? 1.552 8.946 -8.761 1.00 92.00 180 GLY A O 1
ATOM 1425 N N . GLY A 1 181 ? 0.213 7.477 -9.819 1.00 93.38 181 GLY A N 1
ATOM 1426 C CA . GLY A 1 181 ? 1.034 7.365 -11.019 1.00 93.38 181 GLY A CA 1
ATOM 1427 C C . GLY A 1 181 ? 0.263 7.040 -12.293 1.00 93.38 181 GLY A C 1
ATOM 1428 O O . GLY A 1 181 ? -0.920 6.704 -12.262 1.00 93.38 181 GLY A O 1
ATOM 1429 N N . TRP A 1 182 ? 0.955 7.172 -13.420 1.00 94.62 182 TRP A N 1
ATOM 1430 C CA . TRP A 1 182 ? 0.467 6.883 -14.767 1.00 94.62 182 TRP A CA 1
ATOM 1431 C C . TRP A 1 182 ? 1.603 6.326 -15.625 1.00 94.62 182 TRP A C 1
ATOM 1433 O O . TRP A 1 182 ? 2.773 6.407 -15.258 1.00 94.62 182 TRP A O 1
ATOM 1443 N N . ILE A 1 183 ? 1.265 5.754 -16.778 1.00 96.06 183 ILE A N 1
ATOM 1444 C CA . ILE A 1 183 ? 2.274 5.268 -17.722 1.00 96.06 183 ILE A CA 1
ATOM 1445 C C . ILE A 1 183 ? 2.841 6.442 -18.514 1.00 96.06 183 ILE A C 1
ATOM 1447 O O . ILE A 1 183 ? 2.091 7.177 -19.161 1.00 96.06 183 ILE A O 1
ATOM 1451 N N . SER A 1 184 ? 4.159 6.630 -18.459 1.00 93.94 184 SER A N 1
ATOM 1452 C CA . SER A 1 184 ? 4.833 7.765 -19.092 1.00 93.94 184 SER A CA 1
ATOM 1453 C C . SER A 1 184 ? 6.295 7.462 -19.431 1.00 93.94 184 SER A C 1
ATOM 1455 O O . SER A 1 184 ? 6.785 6.360 -19.211 1.00 93.94 184 SER A O 1
ATOM 1457 N N . GLN A 1 185 ? 6.985 8.458 -19.994 1.00 92.56 185 GLN A N 1
ATOM 1458 C CA . GLN A 1 185 ? 8.435 8.452 -20.232 1.00 92.56 185 GLN A CA 1
ATOM 1459 C C . GLN A 1 185 ? 9.143 9.566 -19.431 1.00 92.56 185 GLN A C 1
ATOM 1461 O O . GLN A 1 185 ? 10.291 9.909 -19.695 1.00 92.56 185 GLN A O 1
ATOM 1466 N N . GLU A 1 186 ? 8.464 10.153 -18.438 1.00 89.44 186 GLU A N 1
ATOM 1467 C CA . GLU A 1 186 ? 8.879 11.401 -17.765 1.00 89.44 186 GLU A CA 1
ATOM 1468 C C . GLU A 1 186 ? 10.098 11.244 -16.840 1.00 89.44 186 GLU A C 1
ATOM 1470 O O . GLU A 1 186 ? 10.784 12.218 -16.536 1.00 89.44 186 GLU A O 1
ATOM 1475 N N . CYS A 1 187 ? 10.429 10.012 -16.441 1.00 88.88 187 CYS A N 1
ATOM 1476 C CA . CYS A 1 187 ? 11.685 9.692 -15.750 1.00 88.88 187 CYS A CA 1
ATOM 1477 C C . CYS A 1 187 ? 12.833 9.337 -16.706 1.00 88.88 187 CYS A C 1
ATOM 1479 O O . CYS A 1 187 ? 13.844 8.781 -16.272 1.00 88.88 187 CYS A O 1
ATOM 1481 N N . GLY A 1 188 ? 12.705 9.693 -17.987 1.00 86.88 188 GLY A N 1
ATOM 1482 C CA . GLY A 1 188 ? 13.712 9.452 -19.013 1.00 86.88 188 GLY A CA 1
ATOM 1483 C C . GLY A 1 188 ? 13.902 7.968 -19.320 1.00 86.88 188 GLY A C 1
ATOM 1484 O O . GLY A 1 188 ? 13.101 7.123 -18.931 1.00 86.88 188 GLY A O 1
ATOM 1485 N N . SER A 1 189 ? 14.986 7.656 -20.029 1.00 85.62 189 SER A N 1
ATOM 1486 C CA . SER A 1 189 ? 15.322 6.274 -20.367 1.00 85.62 189 SER A CA 1
ATOM 1487 C C . SER A 1 189 ? 15.765 5.493 -19.127 1.00 85.62 189 SER A C 1
ATOM 1489 O O . SER A 1 189 ? 16.629 5.951 -18.376 1.00 85.62 189 SER A O 1
ATOM 1491 N N . LEU A 1 190 ? 15.210 4.292 -18.951 1.00 87.12 190 LEU A N 1
ATOM 1492 C CA . LEU A 1 190 ? 15.636 3.314 -17.945 1.00 87.12 190 LEU A CA 1
ATOM 1493 C C . LEU A 1 190 ? 16.708 2.343 -18.486 1.00 87.12 190 LEU A C 1
ATOM 1495 O O . LEU A 1 190 ? 16.996 1.309 -17.876 1.00 87.12 190 LEU A O 1
ATOM 1499 N N . ALA A 1 191 ? 17.316 2.670 -19.630 1.00 81.75 191 ALA A N 1
ATOM 1500 C CA . ALA A 1 191 ? 18.349 1.860 -20.264 1.00 81.75 191 ALA A CA 1
ATOM 1501 C C . ALA A 1 191 ? 19.600 1.702 -19.369 1.00 81.75 191 ALA A C 1
ATOM 1503 O O . ALA A 1 191 ? 19.924 2.602 -18.594 1.00 81.75 191 ALA A O 1
ATOM 1504 N N . PRO A 1 192 ? 20.336 0.578 -19.482 1.00 82.44 192 PRO A N 1
ATOM 1505 C CA . PRO A 1 192 ? 20.100 -0.557 -20.384 1.00 82.44 192 PRO A CA 1
ATOM 1506 C C . PRO A 1 192 ? 19.062 -1.564 -19.857 1.00 82.44 192 PRO A C 1
ATOM 1508 O O . PRO A 1 192 ? 18.879 -2.619 -20.456 1.00 82.44 192 PRO A O 1
ATOM 1511 N N . HIS A 1 193 ? 18.433 -1.290 -18.714 1.00 82.25 193 HIS A N 1
ATOM 1512 C CA . HIS A 1 193 ? 17.644 -2.277 -17.975 1.00 82.25 193 HIS A CA 1
ATOM 1513 C C . HIS A 1 193 ? 16.149 -2.256 -18.303 1.00 82.25 193 HIS A C 1
ATOM 1515 O O . HIS A 1 193 ? 15.491 -3.289 -18.187 1.00 82.25 193 HIS A O 1
ATOM 1521 N N . GLY A 1 194 ? 15.643 -1.103 -18.724 1.00 75.00 194 GLY A N 1
ATOM 1522 C CA . GLY A 1 194 ? 14.295 -0.882 -19.232 1.00 75.00 194 GLY A CA 1
ATOM 1523 C C . GLY A 1 194 ? 14.339 0.035 -20.450 1.00 75.00 194 GLY A C 1
ATOM 1524 O O . GLY A 1 194 ? 15.379 0.623 -20.767 1.00 75.00 194 GLY A O 1
ATOM 1525 N N . GLY A 1 195 ? 13.232 0.151 -21.167 1.00 79.44 195 GLY A N 1
ATOM 1526 C CA . GLY A 1 195 ? 13.184 0.968 -22.370 1.00 79.44 195 GLY A CA 1
ATOM 1527 C C . GLY A 1 195 ? 11.765 1.144 -22.862 1.00 79.44 195 GLY A C 1
ATOM 1528 O O . GLY A 1 195 ? 11.011 0.186 -22.879 1.00 79.44 195 GLY A O 1
ATOM 1529 N N . GLY A 1 196 ? 11.447 2.360 -23.302 1.00 88.94 196 GLY A N 1
ATOM 1530 C CA . GLY A 1 196 ? 10.094 2.720 -23.702 1.00 88.94 196 GLY A CA 1
ATOM 1531 C C . GLY A 1 196 ? 9.350 3.423 -22.573 1.00 88.94 196 GLY A C 1
ATOM 1532 O O . GLY A 1 196 ? 9.874 4.382 -22.005 1.00 88.94 196 GLY A O 1
ATOM 1533 N N . LYS A 1 197 ? 8.097 3.038 -22.345 1.00 94.56 197 LYS A N 1
ATOM 1534 C CA . LYS A 1 197 ? 7.223 3.582 -21.306 1.00 94.56 197 LYS A CA 1
ATOM 1535 C C . LYS A 1 197 ? 7.400 2.800 -20.012 1.00 94.56 197 LYS A C 1
ATOM 1537 O O . LYS A 1 197 ? 7.620 1.605 -20.017 1.00 94.56 197 LYS A O 1
ATOM 1542 N N . HIS A 1 198 ? 7.182 3.475 -18.897 1.00 95.25 198 HIS A N 1
ATOM 1543 C CA . HIS A 1 198 ? 7.247 2.876 -17.570 1.00 95.25 198 HIS A CA 1
ATOM 1544 C C . HIS A 1 198 ? 6.127 3.422 -16.695 1.00 95.25 198 HIS A C 1
ATOM 1546 O O . HIS A 1 198 ? 5.489 4.434 -17.014 1.00 95.25 198 HIS A O 1
ATOM 1552 N N . LEU A 1 199 ? 5.894 2.778 -15.557 1.00 97.00 199 LEU A N 1
ATOM 1553 C CA . LEU A 1 199 ? 5.037 3.346 -14.530 1.00 97.00 199 LEU A CA 1
ATOM 1554 C C . LEU A 1 199 ? 5.763 4.507 -13.859 1.00 97.00 199 LEU A C 1
ATOM 1556 O O . LEU A 1 199 ? 6.806 4.318 -13.242 1.00 97.00 199 LEU A O 1
ATOM 1560 N N . TYR A 1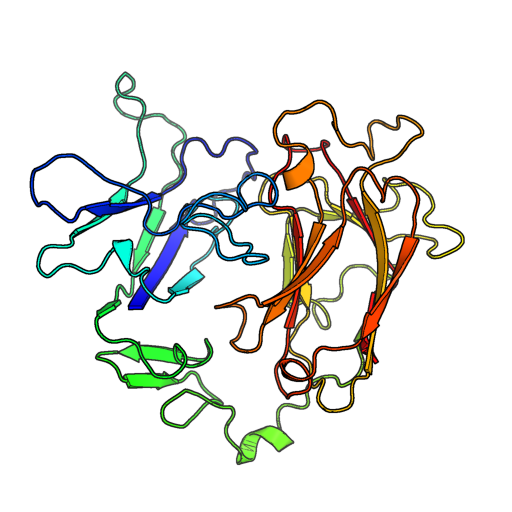 200 ? 5.195 5.702 -13.957 1.00 96.44 200 TYR A N 1
ATOM 1561 C CA . TYR A 1 200 ? 5.715 6.921 -13.359 1.00 96.44 200 TYR A CA 1
ATOM 1562 C C . TYR A 1 200 ? 4.833 7.371 -12.196 1.00 96.44 200 TYR A C 1
ATOM 1564 O O . TYR A 1 200 ? 3.629 7.562 -12.357 1.00 96.44 200 TYR A O 1
ATOM 1572 N N . MET A 1 201 ? 5.440 7.572 -11.029 1.00 96.56 201 MET A N 1
ATOM 1573 C CA . MET A 1 201 ? 4.764 7.954 -9.792 1.00 96.56 201 MET A CA 1
ATOM 1574 C C . MET A 1 201 ? 5.102 9.398 -9.433 1.00 96.56 201 MET A C 1
ATOM 1576 O O . MET A 1 201 ? 6.195 9.692 -8.950 1.00 96.56 201 MET A O 1
ATOM 1580 N N . GLY A 1 202 ? 4.153 10.303 -9.665 1.00 93.31 202 GLY A N 1
ATOM 1581 C CA . GLY A 1 202 ? 4.355 11.743 -9.492 1.00 93.31 202 GLY A CA 1
ATOM 1582 C C . GLY A 1 202 ? 3.111 12.526 -9.076 1.00 93.31 202 GLY A C 1
ATOM 1583 O O . GLY A 1 202 ? 3.195 13.740 -8.894 1.00 93.31 202 GLY A O 1
ATOM 1584 N N . GLU A 1 203 ? 1.963 11.874 -8.893 1.00 91.19 203 GLU A N 1
ATOM 1585 C CA . GLU A 1 203 ? 0.710 12.554 -8.547 1.00 91.19 203 GLU A CA 1
ATOM 1586 C C . GLU A 1 203 ? 0.616 12.841 -7.033 1.00 91.19 203 GLU A C 1
ATOM 1588 O O . GLU A 1 203 ? 1.455 12.388 -6.242 1.00 91.19 203 GLU A O 1
ATOM 1593 N N . CYS A 1 204 ? -0.371 13.645 -6.622 1.00 87.94 204 CYS A N 1
ATOM 1594 C CA . CYS A 1 204 ? -0.759 13.783 -5.215 1.00 87.94 204 CYS A CA 1
ATOM 1595 C C . CYS A 1 204 ? -1.279 12.452 -4.635 1.00 87.94 204 CYS A C 1
ATOM 1597 O O . CYS A 1 204 ? -1.754 11.573 -5.353 1.00 87.94 204 CYS A O 1
ATOM 1599 N N . GLY A 1 205 ? -1.302 12.358 -3.304 1.00 87.06 205 GLY A N 1
ATOM 1600 C CA . GLY A 1 205 ? -1.989 11.277 -2.603 1.00 87.06 205 GLY A CA 1
ATOM 1601 C C . GLY A 1 205 ? -1.109 10.063 -2.344 1.00 87.06 205 GLY A C 1
ATOM 1602 O O . GLY A 1 205 ? 0.068 10.195 -2.049 1.00 87.06 205 GLY A O 1
ATOM 1603 N N . VAL A 1 206 ? -1.695 8.868 -2.370 1.00 89.69 206 VAL A N 1
ATOM 1604 C CA . VAL A 1 206 ? -0.921 7.641 -2.147 1.00 89.69 206 VAL A CA 1
ATOM 1605 C C . VAL A 1 206 ? -0.200 7.272 -3.431 1.00 89.69 206 VAL A C 1
ATOM 1607 O O . VAL A 1 206 ? -0.839 7.176 -4.475 1.00 89.69 206 VAL A O 1
ATOM 1610 N N . ARG A 1 207 ? 1.102 7.010 -3.336 1.00 95.00 207 ARG A N 1
ATOM 1611 C CA . ARG A 1 207 ? 1.902 6.435 -4.418 1.00 95.00 207 ARG A CA 1
ATOM 1612 C C . ARG A 1 207 ? 2.201 4.985 -4.092 1.00 95.00 207 ARG A C 1
ATOM 1614 O O . ARG A 1 207 ? 3.128 4.684 -3.338 1.00 95.00 207 ARG A O 1
ATOM 1621 N N . GLU A 1 208 ? 1.367 4.101 -4.617 1.00 96.38 208 GLU A N 1
ATOM 1622 C CA . GLU A 1 208 ? 1.519 2.662 -4.447 1.00 96.38 208 GLU A CA 1
ATOM 1623 C C . GLU A 1 208 ? 1.036 1.912 -5.683 1.00 96.38 208 GLU A C 1
ATOM 1625 O O . GLU A 1 208 ? 0.115 2.349 -6.375 1.00 96.38 208 GLU A O 1
ATOM 1630 N N . ILE A 1 209 ? 1.637 0.756 -5.933 1.00 97.81 209 ILE A N 1
ATOM 1631 C CA . ILE A 1 209 ? 1.116 -0.208 -6.893 1.00 97.81 209 ILE A CA 1
ATOM 1632 C C . ILE A 1 209 ? 1.135 -1.604 -6.277 1.00 97.81 209 ILE A C 1
ATOM 1634 O O . ILE A 1 209 ? 2.102 -1.975 -5.610 1.00 97.81 209 ILE A O 1
ATOM 1638 N N . VAL A 1 210 ? 0.041 -2.342 -6.462 1.00 97.94 210 VAL A N 1
ATOM 1639 C CA . VAL A 1 210 ? -0.228 -3.642 -5.847 1.00 97.94 210 VAL A CA 1
ATOM 1640 C C . VAL A 1 210 ? -0.620 -4.642 -6.927 1.00 97.94 210 VAL A C 1
ATOM 1642 O O . VAL A 1 210 ? -1.550 -4.396 -7.702 1.00 97.94 210 VAL A O 1
ATOM 1645 N N . THR A 1 211 ? 0.078 -5.775 -6.978 1.00 98.19 211 THR A N 1
ATOM 1646 C CA . THR A 1 211 ? -0.271 -6.875 -7.888 1.00 98.19 211 THR A CA 1
ATOM 1647 C C . THR A 1 211 ? -1.624 -7.470 -7.506 1.00 98.19 211 THR A C 1
ATOM 1649 O O . THR A 1 211 ? -2.027 -7.441 -6.339 1.00 98.19 211 THR A O 1
ATOM 1652 N N . LYS A 1 212 ? -2.310 -8.096 -8.462 1.00 95.62 212 LYS A N 1
ATOM 1653 C CA . LYS A 1 212 ? -3.323 -9.094 -8.116 1.00 95.62 212 LYS A CA 1
ATOM 1654 C C . LYS A 1 212 ? -2.693 -10.255 -7.352 1.00 95.62 212 LYS A C 1
ATOM 1656 O O . LYS A 1 212 ? -1.471 -10.385 -7.263 1.00 95.62 212 LYS A O 1
ATOM 1661 N N . GLU A 1 213 ? -3.553 -11.080 -6.769 1.00 93.94 213 GLU A N 1
ATOM 1662 C CA . GLU A 1 213 ? -3.134 -12.310 -6.106 1.00 93.94 213 GLU A CA 1
ATOM 1663 C C . GLU A 1 213 ? -2.453 -13.261 -7.091 1.00 93.94 213 GLU A C 1
ATOM 1665 O O . GLU A 1 213 ? -2.955 -13.498 -8.191 1.00 93.94 213 GLU A O 1
ATOM 1670 N N . LEU A 1 214 ? -1.337 -13.832 -6.656 1.00 95.44 214 LEU A N 1
ATOM 1671 C CA . LEU A 1 214 ? -0.517 -14.776 -7.402 1.00 95.44 214 LEU A CA 1
ATOM 1672 C C . LEU A 1 214 ? -0.416 -16.099 -6.648 1.00 95.44 214 LEU A C 1
ATOM 1674 O O . LEU A 1 214 ? -0.536 -16.144 -5.419 1.00 95.44 214 LEU A O 1
ATOM 1678 N N . ASP A 1 215 ? -0.177 -17.178 -7.386 1.00 94.12 215 ASP A N 1
ATOM 1679 C CA . ASP A 1 215 ? 0.309 -18.425 -6.803 1.00 94.12 215 ASP A CA 1
ATOM 1680 C C . ASP A 1 215 ? 1.831 -18.467 -6.933 1.00 94.12 215 ASP A C 1
ATOM 1682 O O . ASP A 1 215 ? 2.386 -18.775 -7.986 1.00 94.12 215 ASP A O 1
ATOM 1686 N N . THR A 1 216 ? 2.508 -18.126 -5.843 1.00 96.19 216 THR A N 1
ATOM 1687 C CA . THR A 1 216 ? 3.969 -18.065 -5.763 1.00 96.19 216 THR A CA 1
ATOM 1688 C C . THR A 1 216 ? 4.571 -19.325 -5.151 1.00 96.19 216 THR A C 1
ATOM 1690 O O . THR A 1 216 ? 5.752 -19.332 -4.815 1.00 96.19 216 THR A O 1
ATOM 1693 N N . SER A 1 217 ? 3.805 -20.414 -5.022 1.00 94.81 217 SER A N 1
ATOM 1694 C CA . SER A 1 217 ? 4.289 -21.680 -4.449 1.00 94.81 217 SER A CA 1
ATOM 1695 C C . SER A 1 217 ? 5.504 -22.265 -5.176 1.00 94.81 217 SER A C 1
ATOM 1697 O O . SER A 1 217 ? 6.378 -22.851 -4.539 1.00 94.81 217 SER A O 1
ATOM 1699 N N . ALA A 1 218 ? 5.585 -22.068 -6.494 1.00 95.19 218 ALA A N 1
ATOM 1700 C CA . ALA A 1 218 ? 6.722 -22.466 -7.323 1.00 95.19 218 ALA A CA 1
ATOM 1701 C C . ALA A 1 218 ? 7.640 -21.293 -7.713 1.00 95.19 218 ALA A C 1
ATOM 1703 O O . ALA A 1 218 ? 8.666 -21.521 -8.354 1.00 95.19 218 ALA A O 1
ATOM 1704 N N . ALA A 1 219 ? 7.287 -20.060 -7.334 1.00 96.56 219 ALA A N 1
ATOM 1705 C CA . ALA A 1 219 ? 8.046 -18.876 -7.708 1.00 96.56 219 ALA A CA 1
ATOM 1706 C C . ALA A 1 219 ? 9.358 -18.788 -6.917 1.00 96.56 219 ALA A C 1
ATOM 1708 O O . ALA A 1 219 ? 9.442 -19.105 -5.726 1.00 96.56 219 ALA A O 1
ATOM 1709 N N . SER A 1 220 ? 10.399 -18.327 -7.595 1.00 96.75 220 SER A N 1
ATOM 1710 C CA . SER A 1 220 ? 11.763 -18.242 -7.081 1.00 96.75 220 SER A CA 1
ATOM 1711 C C . SER A 1 220 ? 12.253 -16.806 -6.951 1.00 96.75 220 SER A C 1
ATOM 1713 O O . SER A 1 220 ? 12.954 -16.488 -5.987 1.00 96.75 220 SER A O 1
ATOM 1715 N N . LYS A 1 221 ? 11.894 -15.933 -7.897 1.00 97.75 221 LYS A N 1
ATOM 1716 C CA . LYS A 1 221 ? 12.460 -14.593 -8.025 1.00 97.75 221 LYS A CA 1
ATOM 1717 C C . LYS A 1 221 ? 11.396 -13.548 -8.314 1.00 97.75 221 LYS A C 1
ATOM 1719 O O . LYS A 1 221 ? 10.466 -13.767 -9.082 1.00 97.75 221 LYS A O 1
ATOM 1724 N N . LEU A 1 222 ? 11.618 -12.371 -7.744 1.00 98.44 222 LEU A N 1
ATOM 1725 C CA . LEU A 1 222 ? 10.947 -11.127 -8.086 1.00 98.44 222 LEU A CA 1
ATOM 1726 C C . LEU A 1 222 ? 11.998 -10.169 -8.643 1.00 98.44 222 LEU A C 1
ATOM 1728 O O . LEU A 1 222 ? 13.026 -9.921 -8.009 1.00 98.44 222 LEU A O 1
ATOM 1732 N N . MET A 1 223 ? 11.756 -9.642 -9.837 1.00 98.31 223 MET A N 1
ATOM 1733 C CA . MET A 1 223 ? 12.680 -8.766 -10.550 1.00 98.31 223 MET A CA 1
ATOM 1734 C C . MET A 1 223 ? 11.949 -7.537 -11.070 1.00 98.31 223 MET A C 1
ATOM 1736 O O . MET A 1 223 ? 10.776 -7.612 -11.415 1.00 98.31 223 MET A O 1
ATOM 1740 N N . PHE A 1 224 ? 12.634 -6.400 -11.088 1.00 98.19 224 PHE A N 1
ATOM 1741 C CA . PHE A 1 224 ? 12.110 -5.154 -11.649 1.00 98.19 224 PHE A CA 1
ATOM 1742 C C . PHE A 1 224 ? 13.230 -4.148 -11.863 1.00 98.19 224 PHE A C 1
ATOM 1744 O O . PHE A 1 224 ? 14.338 -4.298 -11.343 1.00 98.19 224 PHE A O 1
ATOM 1751 N N . VAL A 1 225 ? 12.935 -3.097 -12.611 1.00 97.75 225 VAL A N 1
ATOM 1752 C CA . VAL A 1 225 ? 13.791 -1.929 -12.773 1.00 97.75 225 VAL A CA 1
ATOM 1753 C C . VAL A 1 225 ? 13.205 -0.781 -11.975 1.00 97.75 225 VAL A C 1
ATOM 1755 O O . VAL A 1 225 ? 12.018 -0.484 -12.084 1.00 97.75 225 VAL A O 1
ATOM 1758 N N . LEU A 1 226 ? 14.040 -0.135 -11.165 1.00 97.38 226 LEU A N 1
ATOM 1759 C CA . LEU A 1 226 ? 13.633 0.991 -10.335 1.00 97.38 226 LEU A CA 1
ATOM 1760 C C . LEU A 1 226 ? 14.548 2.189 -10.552 1.00 97.38 226 LEU A C 1
ATOM 1762 O O . LEU A 1 226 ? 15.774 2.055 -10.619 1.00 97.38 226 LEU A O 1
ATOM 1766 N N . ARG A 1 227 ? 13.929 3.368 -10.576 1.00 94.94 227 ARG A N 1
ATOM 1767 C CA . ARG A 1 227 ? 14.591 4.667 -10.500 1.00 94.94 227 ARG A CA 1
ATOM 1768 C C . ARG A 1 227 ? 13.837 5.572 -9.524 1.00 94.94 227 ARG A C 1
ATOM 1770 O O . ARG A 1 227 ? 12.618 5.649 -9.597 1.00 94.94 227 ARG A O 1
ATOM 1777 N N . ILE A 1 228 ? 14.541 6.282 -8.646 1.00 95.31 228 ILE A N 1
ATOM 1778 C CA . ILE A 1 228 ? 13.987 7.271 -7.710 1.00 95.31 228 ILE A CA 1
ATOM 1779 C C . ILE A 1 228 ? 14.697 8.605 -7.944 1.00 95.31 228 ILE A C 1
ATOM 1781 O O . ILE A 1 228 ? 15.856 8.785 -7.565 1.00 95.31 228 ILE A O 1
ATOM 1785 N N . GLY A 1 229 ? 13.998 9.538 -8.586 1.00 93.00 229 GLY A N 1
ATOM 1786 C CA . GLY A 1 229 ? 14.568 10.783 -9.086 1.00 93.00 229 GLY A CA 1
ATOM 1787 C C . GLY A 1 229 ? 15.666 10.585 -10.143 1.00 93.00 229 GLY A C 1
ATOM 1788 O O . GLY A 1 229 ? 15.984 9.478 -10.576 1.00 93.00 229 GLY A O 1
ATOM 1789 N N . SER A 1 230 ? 16.261 11.694 -10.571 1.00 86.88 230 SER A N 1
ATOM 1790 C CA . SER A 1 230 ? 17.353 11.749 -11.545 1.00 86.88 230 SER A CA 1
ATOM 1791 C C . SER A 1 230 ? 18.498 12.620 -11.028 1.00 86.88 230 SER A C 1
ATOM 1793 O O . SER A 1 230 ? 18.286 13.551 -10.248 1.00 86.88 230 SER A O 1
ATOM 1795 N N . GLU A 1 231 ? 19.725 12.331 -11.468 1.00 76.56 231 GLU A N 1
ATOM 1796 C CA . GLU A 1 231 ? 20.889 13.207 -11.265 1.00 76.56 231 GLU A CA 1
ATOM 1797 C C . GLU A 1 231 ? 20.897 14.402 -12.220 1.00 76.56 231 GLU A C 1
ATOM 1799 O O . GLU A 1 231 ? 21.449 15.445 -11.887 1.00 76.56 231 GLU A O 1
ATOM 1804 N N . GLU A 1 232 ? 20.240 14.281 -13.373 1.00 70.25 232 GLU A N 1
ATOM 1805 C CA . GLU A 1 232 ? 20.313 15.260 -14.466 1.00 70.25 232 GLU A CA 1
ATOM 1806 C C . GLU A 1 232 ? 19.435 16.504 -14.238 1.00 70.25 232 GLU A C 1
ATOM 1808 O O . GLU A 1 232 ? 19.325 17.363 -15.107 1.00 70.25 232 GLU A O 1
ATOM 1813 N N . GLY A 1 233 ? 18.814 16.637 -13.061 1.00 58.38 233 GLY A N 1
ATOM 1814 C CA . GLY A 1 233 ? 18.089 17.851 -12.678 1.00 58.38 233 GLY A CA 1
ATOM 1815 C C . GLY A 1 233 ? 16.816 18.120 -13.486 1.00 58.38 233 GLY A C 1
ATOM 1816 O O . GLY A 1 233 ? 16.328 19.250 -13.484 1.00 58.38 233 GLY A O 1
ATOM 1817 N N . PHE A 1 234 ? 16.248 17.115 -14.164 1.00 68.38 234 PHE A N 1
ATOM 1818 C CA . PHE A 1 234 ? 14.944 17.265 -14.806 1.00 68.38 234 PHE A CA 1
ATOM 1819 C C . PHE A 1 234 ? 13.871 17.540 -13.753 1.00 68.38 234 PHE A C 1
ATOM 1821 O O . PHE A 1 234 ? 13.685 16.755 -12.822 1.00 68.38 234 PHE A O 1
ATOM 1828 N N . SER A 1 235 ? 13.097 18.610 -13.945 1.00 76.50 235 SER A N 1
ATOM 1829 C CA . SER A 1 235 ? 11.928 18.905 -13.105 1.00 76.50 235 SER A CA 1
ATOM 1830 C C . SER A 1 235 ? 10.926 17.745 -13.076 1.00 76.50 235 SER A C 1
ATOM 1832 O O . SER A 1 235 ? 10.227 17.548 -12.086 1.00 76.50 235 SER A O 1
ATOM 1834 N N . GLN A 1 236 ? 10.902 16.937 -14.135 1.00 85.81 236 GLN A N 1
ATOM 1835 C CA . GLN A 1 236 ? 9.991 15.812 -14.307 1.00 85.81 236 GLN A CA 1
ATOM 1836 C C . GLN A 1 236 ? 10.366 14.568 -13.495 1.00 85.81 236 GLN A C 1
ATOM 1838 O O . GLN A 1 236 ? 9.507 13.725 -13.283 1.00 85.81 236 GLN A O 1
ATOM 1843 N N . CYS A 1 237 ? 11.597 14.415 -13.005 1.00 90.50 237 CYS A N 1
ATOM 1844 C CA . CYS A 1 237 ? 11.962 13.243 -12.206 1.00 90.50 237 CYS A CA 1
ATOM 1845 C C . CYS A 1 237 ? 13.085 13.603 -11.243 1.00 90.50 237 CYS A C 1
ATOM 1847 O O . CYS A 1 237 ? 14.265 13.445 -11.550 1.00 90.50 237 CYS A O 1
ATOM 1849 N N . HIS A 1 238 ? 12.722 14.121 -10.075 1.00 91.94 238 HIS A N 1
ATOM 1850 C CA . HIS A 1 238 ? 13.672 14.597 -9.082 1.00 91.94 238 HIS A CA 1
ATOM 1851 C C . HIS A 1 238 ? 13.271 14.156 -7.678 1.00 91.94 238 HIS A C 1
ATOM 1853 O O . HIS A 1 238 ? 12.139 13.767 -7.416 1.00 91.94 238 HIS A O 1
ATOM 1859 N N . VAL A 1 239 ? 14.229 14.215 -6.757 1.00 92.00 239 VAL A N 1
ATOM 1860 C CA . VAL A 1 239 ? 13.997 13.918 -5.345 1.00 92.00 239 VAL A CA 1
ATOM 1861 C C . VAL A 1 239 ? 14.793 14.890 -4.488 1.00 92.00 239 VAL A C 1
ATOM 1863 O O . VAL A 1 239 ? 15.997 15.078 -4.682 1.00 92.00 239 VAL A O 1
ATOM 1866 N N . ASN A 1 240 ? 14.124 15.532 -3.535 1.00 91.38 240 ASN A N 1
ATOM 1867 C CA . ASN A 1 240 ? 14.770 16.466 -2.623 1.00 91.38 240 ASN A CA 1
ATOM 1868 C C . ASN A 1 240 ? 15.353 15.712 -1.415 1.00 91.38 240 ASN A C 1
ATOM 1870 O O . ASN A 1 240 ? 14.662 15.406 -0.442 1.00 91.38 240 ASN A O 1
ATOM 1874 N N . LEU A 1 241 ? 16.653 15.425 -1.486 1.00 90.56 241 LEU A N 1
ATOM 1875 C CA . LEU A 1 241 ? 17.404 14.695 -0.455 1.00 90.56 241 LEU A CA 1
ATOM 1876 C C . LEU A 1 241 ? 17.906 15.576 0.702 1.00 90.56 241 LEU A C 1
ATOM 1878 O O . LEU A 1 241 ? 18.552 15.057 1.616 1.00 90.56 241 LEU A O 1
ATOM 1882 N N . LEU A 1 242 ? 17.653 16.887 0.645 1.00 89.12 242 LEU A N 1
ATOM 1883 C CA . LEU A 1 242 ? 18.032 17.843 1.690 1.00 89.12 242 LEU A CA 1
ATOM 1884 C C . LEU A 1 242 ? 16.960 17.965 2.781 1.00 89.12 242 LEU A C 1
ATOM 1886 O O . LEU A 1 242 ? 17.238 18.479 3.860 1.00 89.12 242 LEU A O 1
ATOM 1890 N N . HIS A 1 243 ? 15.743 17.487 2.513 1.00 88.12 243 HIS A N 1
ATOM 1891 C CA . HIS A 1 243 ? 14.657 17.471 3.486 1.00 88.12 243 HIS A CA 1
ATOM 1892 C C . HIS A 1 243 ? 14.967 16.526 4.664 1.00 88.12 243 HIS A C 1
ATOM 1894 O O . HIS A 1 243 ? 15.553 15.461 4.471 1.00 88.12 243 HIS A O 1
ATOM 1900 N N . ALA A 1 244 ? 14.524 16.874 5.878 1.00 85.56 244 ALA A N 1
ATOM 1901 C CA . ALA A 1 244 ? 14.769 16.071 7.085 1.00 85.56 244 ALA A CA 1
ATOM 1902 C C . ALA A 1 244 ? 14.247 14.624 6.951 1.00 85.56 244 ALA A C 1
ATOM 1904 O O . ALA A 1 244 ? 14.925 13.674 7.329 1.00 85.56 244 ALA A O 1
ATOM 1905 N N . SER A 1 245 ? 13.084 14.455 6.317 1.00 87.31 245 SER A N 1
ATOM 1906 C CA . SER A 1 245 ? 12.460 13.157 6.009 1.00 87.31 245 SER A CA 1
ATOM 1907 C C . SER A 1 245 ? 12.924 12.545 4.677 1.00 87.31 245 SER A C 1
ATOM 1909 O O . SER A 1 245 ? 1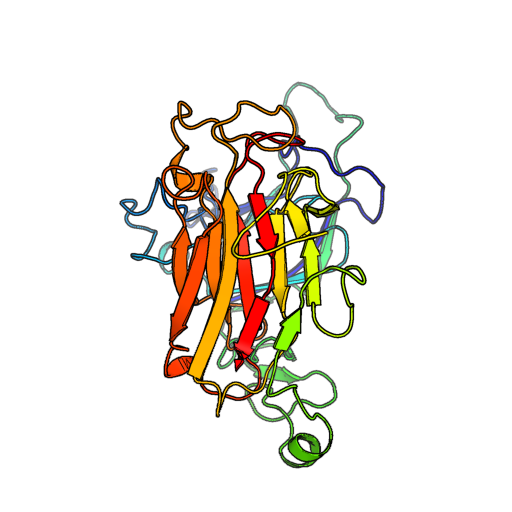2.157 11.855 4.012 1.00 87.31 245 SER A O 1
ATOM 1911 N N . ALA A 1 246 ? 14.157 12.807 4.228 1.00 89.81 246 ALA A N 1
ATOM 1912 C CA . ALA A 1 246 ? 14.655 12.285 2.949 1.00 89.81 246 ALA A CA 1
ATOM 1913 C C . ALA A 1 246 ? 14.627 10.747 2.859 1.00 89.81 246 ALA A C 1
ATOM 1915 O O . ALA A 1 246 ? 14.438 10.206 1.772 1.00 89.81 246 ALA A O 1
ATOM 1916 N N . SER A 1 247 ? 14.791 10.036 3.979 1.00 91.06 247 SER A N 1
ATOM 1917 C CA . SER A 1 247 ? 14.676 8.571 4.031 1.00 91.06 247 SER A CA 1
ATOM 1918 C C . SER A 1 247 ? 13.258 8.075 3.742 1.00 91.06 247 SER A C 1
ATOM 1920 O O . SER A 1 247 ? 13.102 6.990 3.189 1.00 91.06 247 SER A O 1
ATOM 1922 N N . ASP A 1 248 ? 12.230 8.866 4.050 1.00 91.75 248 ASP A N 1
ATOM 1923 C CA . ASP A 1 248 ? 10.822 8.478 3.878 1.00 91.75 248 ASP A CA 1
ATOM 1924 C C . ASP A 1 248 ? 10.356 8.577 2.422 1.00 91.75 248 ASP A C 1
ATOM 1926 O O . ASP A 1 248 ? 9.293 8.076 2.068 1.00 91.75 248 ASP A O 1
ATOM 1930 N N . LYS A 1 249 ? 11.187 9.179 1.566 1.00 93.62 249 LYS A N 1
ATOM 1931 C CA . LYS A 1 249 ? 10.989 9.270 0.114 1.00 93.62 249 LYS A CA 1
ATOM 1932 C C . LYS A 1 249 ? 11.425 8.009 -0.633 1.00 93.62 249 LYS A C 1
ATOM 1934 O O . LYS A 1 249 ? 11.303 7.948 -1.855 1.00 93.62 249 LYS A O 1
ATOM 1939 N N . SER A 1 250 ? 11.960 7.034 0.098 1.00 95.25 250 SER A N 1
ATOM 1940 C CA . SER A 1 250 ? 12.344 5.715 -0.403 1.00 95.25 250 SER A CA 1
ATOM 1941 C C . SER A 1 250 ? 11.131 4.926 -0.893 1.00 95.25 250 SER A C 1
ATOM 1943 O O . SER A 1 250 ? 10.007 5.161 -0.453 1.00 95.25 250 SER A O 1
ATOM 1945 N N . VAL A 1 251 ? 11.367 3.942 -1.758 1.00 97.75 251 VAL A N 1
ATOM 1946 C CA . VAL A 1 251 ? 10.327 2.998 -2.190 1.00 97.75 251 VAL A CA 1
ATOM 1947 C C . VAL A 1 251 ? 10.480 1.700 -1.404 1.00 97.75 251 VAL A C 1
ATOM 1949 O O . VAL A 1 251 ? 11.537 1.065 -1.425 1.00 97.75 251 VAL A O 1
ATOM 1952 N N . VAL A 1 252 ? 9.432 1.303 -0.692 1.00 97.44 252 VAL A N 1
ATOM 1953 C CA . VAL A 1 252 ? 9.381 0.069 0.097 1.00 97.44 252 VAL A CA 1
ATOM 1954 C C . VAL A 1 252 ? 8.754 -1.032 -0.752 1.00 97.44 252 VAL A C 1
ATOM 1956 O O . VAL A 1 252 ? 7.688 -0.828 -1.331 1.00 97.44 252 VAL A O 1
ATOM 1959 N N . LEU A 1 253 ? 9.408 -2.192 -0.811 1.00 98.44 253 LEU A N 1
ATOM 1960 C CA . LEU A 1 253 ? 8.858 -3.417 -1.384 1.00 98.44 253 LEU A CA 1
ATOM 1961 C C . LEU A 1 253 ? 8.370 -4.334 -0.263 1.00 98.44 253 LEU A C 1
ATOM 1963 O O . LEU A 1 253 ? 9.135 -4.691 0.640 1.00 98.44 253 LEU A O 1
ATOM 1967 N N . GLN A 1 254 ? 7.102 -4.725 -0.346 1.00 98.25 254 GLN A N 1
ATOM 1968 C CA . GLN A 1 254 ? 6.433 -5.587 0.623 1.00 98.25 254 GLN A CA 1
ATOM 1969 C C . GLN A 1 254 ? 5.605 -6.667 -0.072 1.00 98.25 254 GLN A C 1
ATOM 1971 O O . GLN A 1 254 ? 5.270 -6.543 -1.251 1.00 98.25 254 GLN A O 1
ATOM 1976 N N . TYR A 1 255 ? 5.232 -7.699 0.681 1.00 97.94 255 TYR A N 1
ATOM 1977 C CA . TYR A 1 255 ? 4.240 -8.686 0.266 1.00 97.94 255 TYR A CA 1
ATOM 1978 C C . TYR A 1 255 ? 3.146 -8.859 1.316 1.00 97.94 255 TYR A C 1
ATOM 1980 O O . TYR A 1 255 ? 3.334 -8.523 2.481 1.00 97.94 255 TYR A O 1
ATOM 1988 N N . SER A 1 256 ? 2.003 -9.390 0.903 1.00 96.19 256 SER A N 1
ATOM 1989 C CA . SER A 1 256 ? 0.902 -9.741 1.795 1.00 96.19 256 SER A CA 1
ATOM 1990 C C . SER A 1 256 ? 0.397 -11.145 1.486 1.00 96.19 256 SER A C 1
ATOM 1992 O O . SER A 1 256 ? 0.331 -11.552 0.324 1.00 96.19 256 SER A O 1
ATOM 1994 N N . ILE A 1 257 ? 0.034 -11.859 2.551 1.00 92.44 257 ILE A N 1
ATOM 1995 C CA . ILE A 1 257 ? -0.559 -13.205 2.534 1.00 92.44 257 ILE A CA 1
ATOM 1996 C C . ILE A 1 257 ? -2.000 -13.214 3.080 1.00 92.44 257 ILE A C 1
ATOM 1998 O O . ILE A 1 257 ? -2.588 -14.270 3.312 1.00 92.44 257 ILE A O 1
ATOM 2002 N N . ASP A 1 258 ? -2.555 -12.031 3.340 1.00 89.75 258 ASP A N 1
ATOM 2003 C CA . ASP A 1 258 ? -3.851 -11.808 3.984 1.00 89.75 258 ASP A CA 1
ATOM 2004 C C . ASP A 1 258 ? -4.628 -10.673 3.299 1.00 89.75 258 ASP A C 1
ATOM 2006 O O . ASP A 1 258 ? -5.284 -9.856 3.940 1.00 89.75 258 ASP A O 1
ATOM 2010 N N . ASP A 1 259 ? -4.542 -10.634 1.967 1.00 88.69 259 ASP A N 1
ATOM 2011 C CA . ASP A 1 259 ? -5.297 -9.716 1.105 1.00 88.69 259 ASP A CA 1
ATOM 2012 C C . ASP A 1 259 ? -4.976 -8.223 1.296 1.00 88.69 259 ASP A C 1
ATOM 2014 O O . ASP A 1 259 ? -5.777 -7.346 0.977 1.00 88.69 259 ASP A O 1
ATOM 2018 N N . GLY A 1 260 ? -3.775 -7.917 1.783 1.00 91.44 260 GLY A N 1
ATOM 2019 C CA . GLY A 1 260 ? -3.304 -6.556 2.017 1.00 91.44 260 GLY A CA 1
ATOM 2020 C C . GLY A 1 260 ? -3.698 -5.978 3.375 1.00 91.44 260 GLY A C 1
ATOM 2021 O O . GLY A 1 260 ? -3.527 -4.771 3.567 1.00 91.44 260 GLY A O 1
ATOM 2022 N N . ILE A 1 261 ? -4.197 -6.803 4.306 1.00 90.25 261 ILE A N 1
ATOM 2023 C CA . ILE A 1 261 ? -4.429 -6.387 5.696 1.00 90.25 261 ILE A CA 1
ATOM 2024 C C . ILE A 1 261 ? -3.098 -6.081 6.384 1.00 90.25 261 ILE A C 1
ATOM 2026 O O . ILE A 1 261 ? -2.950 -5.028 7.008 1.00 90.25 261 ILE A O 1
ATOM 2030 N N . SER A 1 262 ? -2.131 -6.990 6.262 1.00 91.12 262 SER A N 1
ATOM 2031 C CA . SER A 1 262 ? -0.768 -6.801 6.738 1.00 91.12 262 SER A CA 1
ATOM 2032 C C . SER A 1 262 ? 0.235 -6.942 5.597 1.00 91.12 262 SER A C 1
ATOM 2034 O O . SER A 1 262 ? -0.009 -7.612 4.591 1.00 91.12 262 SER A O 1
ATOM 2036 N N . TRP A 1 263 ? 1.360 -6.243 5.737 1.00 94.69 263 TRP A N 1
ATOM 2037 C CA . TRP A 1 263 ? 2.400 -6.165 4.719 1.00 94.69 263 TRP A CA 1
ATOM 2038 C C . TRP A 1 263 ? 3.749 -6.498 5.344 1.00 94.69 263 TRP A C 1
ATOM 2040 O O . TRP A 1 263 ? 4.252 -5.760 6.186 1.00 94.69 263 TRP A O 1
ATOM 2050 N N . GLU A 1 264 ? 4.344 -7.603 4.911 1.00 95.31 264 GLU A N 1
ATOM 2051 C CA . GLU A 1 264 ? 5.667 -8.043 5.337 1.00 95.31 264 GLU A CA 1
ATOM 2052 C C . GLU A 1 264 ? 6.753 -7.438 4.432 1.00 95.31 264 GLU A C 1
ATOM 2054 O O . GLU A 1 264 ? 6.587 -7.297 3.219 1.00 95.31 264 GLU A O 1
ATOM 2059 N N . PHE A 1 265 ? 7.879 -7.051 5.029 1.00 95.75 265 PHE A N 1
ATOM 2060 C CA . PHE A 1 265 ? 8.973 -6.366 4.344 1.00 95.75 265 PHE A CA 1
ATOM 2061 C C . PHE A 1 265 ? 9.867 -7.300 3.526 1.00 95.75 265 PHE A C 1
ATOM 2063 O O . PHE A 1 265 ? 10.269 -8.359 4.002 1.00 95.75 265 PHE A O 1
ATOM 2070 N N . ILE A 1 266 ? 10.238 -6.855 2.320 1.00 97.19 266 ILE A N 1
ATOM 2071 C CA . ILE A 1 266 ? 11.269 -7.492 1.486 1.00 97.19 266 ILE A CA 1
ATOM 2072 C C . ILE A 1 266 ? 12.505 -6.597 1.405 1.00 97.19 266 ILE A C 1
ATOM 2074 O O . ILE A 1 266 ? 13.614 -7.042 1.695 1.00 97.19 266 ILE A O 1
ATOM 2078 N N . ALA A 1 267 ? 12.327 -5.340 0.984 1.00 96.88 267 ALA A N 1
ATOM 2079 C CA . ALA A 1 267 ? 13.443 -4.441 0.711 1.00 96.88 267 ALA A CA 1
ATOM 2080 C C . ALA A 1 267 ? 13.059 -2.956 0.782 1.00 96.88 267 ALA A C 1
ATOM 2082 O O . ALA A 1 267 ? 11.930 -2.562 0.482 1.00 96.88 267 ALA A O 1
ATOM 2083 N N . LEU A 1 268 ? 14.041 -2.123 1.139 1.00 96.19 268 LEU A N 1
ATOM 2084 C CA . LEU A 1 268 ? 13.945 -0.665 1.165 1.00 96.19 268 LEU A CA 1
ATOM 2085 C C . LEU A 1 268 ? 14.884 -0.079 0.107 1.00 96.19 268 LEU A C 1
ATOM 2087 O O . LEU A 1 268 ? 16.088 -0.331 0.138 1.00 96.19 268 LEU A O 1
ATOM 2091 N N . HIS A 1 269 ? 14.346 0.742 -0.793 1.00 97.19 269 HIS A N 1
ATOM 2092 C CA . HIS A 1 269 ? 15.102 1.352 -1.884 1.00 97.19 269 HIS A CA 1
ATOM 2093 C C . HIS A 1 269 ? 15.307 2.838 -1.605 1.00 97.19 269 HIS A C 1
ATOM 2095 O O . HIS A 1 269 ? 14.410 3.656 -1.811 1.00 97.19 269 HIS A O 1
ATOM 2101 N N . SER A 1 270 ? 16.493 3.178 -1.104 1.00 94.62 270 SER A N 1
ATOM 2102 C CA . SER A 1 270 ? 16.862 4.543 -0.727 1.00 94.62 270 SER A CA 1
ATOM 2103 C C . SER A 1 270 ? 16.898 5.482 -1.930 1.00 94.62 270 SER A C 1
ATOM 2105 O O . SER A 1 270 ? 17.620 5.254 -2.899 1.00 94.62 270 SER A O 1
ATOM 2107 N N . ALA A 1 271 ? 16.223 6.625 -1.836 1.00 92.00 271 ALA A N 1
ATOM 2108 C CA . ALA A 1 271 ? 16.266 7.642 -2.888 1.00 92.00 271 ALA A CA 1
ATOM 2109 C C . ALA A 1 271 ? 17.690 8.174 -3.189 1.00 92.00 271 ALA A C 1
ATOM 2111 O O . ALA A 1 271 ? 17.924 8.776 -4.235 1.00 92.00 271 ALA A O 1
ATOM 2112 N N . ARG A 1 272 ? 18.661 7.954 -2.288 1.00 91.50 272 ARG A N 1
ATOM 2113 C CA . ARG A 1 272 ? 20.073 8.319 -2.499 1.00 91.50 272 ARG A CA 1
ATOM 2114 C C . ARG A 1 272 ? 20.777 7.387 -3.485 1.00 91.50 272 ARG A C 1
ATOM 2116 O O . ARG A 1 272 ? 21.634 7.850 -4.229 1.00 91.50 272 ARG A O 1
ATOM 2123 N N . ASP A 1 273 ? 20.393 6.113 -3.502 1.00 93.12 273 ASP A N 1
ATOM 2124 C CA . ASP A 1 273 ? 21.096 5.062 -4.242 1.00 93.12 273 ASP A CA 1
ATOM 2125 C C . ASP A 1 273 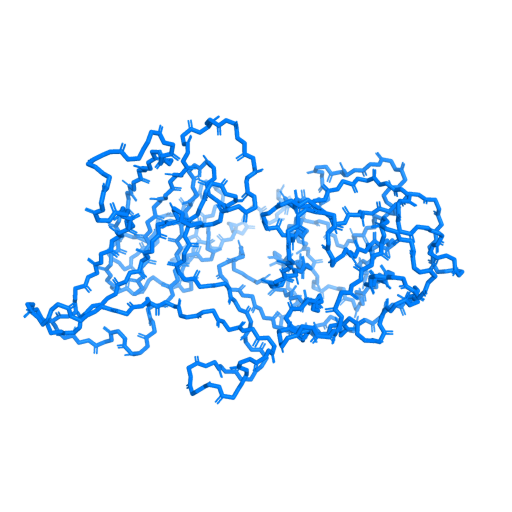? 20.462 4.783 -5.612 1.00 93.12 273 ASP A C 1
ATOM 2127 O O . ASP A 1 273 ? 21.118 4.255 -6.508 1.00 93.12 273 ASP A O 1
ATOM 2131 N N . PHE A 1 274 ? 19.196 5.163 -5.797 1.00 94.12 274 PHE A N 1
ATOM 2132 C CA . PHE A 1 274 ? 18.386 4.797 -6.963 1.00 94.12 274 PHE A CA 1
ATOM 2133 C C . PHE A 1 274 ? 18.172 5.931 -7.980 1.00 94.12 274 PHE A C 1
ATOM 2135 O O . PHE A 1 274 ? 17.271 5.843 -8.807 1.00 94.12 274 PHE A O 1
ATOM 2142 N N . LYS A 1 275 ? 19.004 6.983 -7.984 1.00 90.50 275 LYS A N 1
ATOM 2143 C CA . LYS A 1 275 ? 18.897 8.070 -8.986 1.00 90.50 275 LYS A CA 1
ATOM 2144 C C . LYS A 1 275 ? 19.195 7.630 -10.424 1.00 90.50 275 LYS A C 1
ATOM 2146 O O . LYS A 1 275 ? 18.751 8.265 -11.386 1.00 90.50 275 LYS A O 1
ATOM 2151 N N . GLN A 1 276 ? 19.981 6.565 -10.551 1.00 90.75 276 GLN A N 1
ATOM 2152 C CA . GLN A 1 276 ? 20.239 5.870 -11.805 1.00 90.75 276 GLN A CA 1
ATOM 2153 C C . GLN A 1 276 ? 19.371 4.604 -11.867 1.00 90.75 276 GLN A C 1
ATOM 2155 O O . GLN A 1 276 ? 19.198 3.962 -10.825 1.00 90.75 276 GLN A O 1
ATOM 2160 N N . PRO A 1 277 ? 18.843 4.228 -13.048 1.00 92.75 277 PRO A N 1
ATOM 2161 C CA . PRO A 1 277 ? 18.049 3.013 -13.211 1.00 92.75 277 PRO A CA 1
ATOM 2162 C C . PRO A 1 277 ? 18.832 1.772 -12.772 1.00 92.75 277 PRO A C 1
ATOM 2164 O O . PRO A 1 277 ? 19.975 1.574 -13.184 1.00 92.75 277 PRO A O 1
ATOM 2167 N N . ARG A 1 278 ? 18.221 0.910 -11.954 1.00 95.06 278 ARG A N 1
ATOM 2168 C CA . ARG A 1 278 ? 18.829 -0.355 -11.512 1.00 95.06 278 ARG A CA 1
ATOM 2169 C C . ARG A 1 278 ? 17.864 -1.509 -11.705 1.00 95.06 278 ARG A C 1
ATOM 2171 O O . ARG A 1 278 ? 16.717 -1.413 -11.278 1.00 95.06 278 ARG A O 1
ATOM 2178 N N . ARG A 1 279 ? 18.350 -2.615 -12.278 1.00 96.75 279 ARG A N 1
ATOM 2179 C CA . ARG A 1 279 ? 17.631 -3.894 -12.256 1.00 96.75 279 ARG A CA 1
ATOM 2180 C C . ARG A 1 279 ? 17.879 -4.589 -10.923 1.00 96.75 279 ARG A C 1
ATOM 2182 O O . ARG A 1 279 ? 19.024 -4.829 -10.546 1.00 96.75 279 ARG A O 1
ATOM 2189 N N . LEU A 1 280 ? 16.803 -4.904 -10.226 1.00 97.88 280 LEU A N 1
ATOM 2190 C CA . LEU A 1 280 ? 16.789 -5.548 -8.925 1.00 97.88 280 LEU A CA 1
ATOM 2191 C C . LEU A 1 280 ? 16.306 -6.985 -9.069 1.00 97.88 280 LEU A C 1
ATOM 2193 O O . LEU A 1 280 ? 15.491 -7.293 -9.938 1.00 97.88 280 LEU A O 1
ATOM 2197 N N . VAL A 1 281 ? 16.844 -7.861 -8.226 1.00 98.19 281 VAL A N 1
ATOM 2198 C CA . VAL A 1 281 ? 16.498 -9.281 -8.173 1.00 98.19 281 VAL A CA 1
ATOM 2199 C C . VAL A 1 281 ? 16.433 -9.679 -6.707 1.00 98.19 281 VAL A C 1
ATOM 2201 O O . VAL A 1 281 ? 17.434 -9.585 -5.999 1.00 98.19 281 VAL A O 1
ATOM 2204 N N . TYR A 1 282 ? 15.265 -10.127 -6.271 1.00 98.38 282 TYR A N 1
ATOM 2205 C CA . TYR A 1 282 ? 15.021 -10.644 -4.932 1.00 98.38 282 TYR A CA 1
ATOM 2206 C C . TYR A 1 282 ? 14.578 -12.097 -5.017 1.00 98.38 282 TYR A C 1
ATOM 2208 O O . TYR A 1 282 ? 13.834 -12.471 -5.922 1.00 98.38 282 TYR A O 1
ATOM 2216 N N . GLU A 1 283 ? 15.026 -12.915 -4.070 1.00 98.25 283 GLU A N 1
ATOM 2217 C CA . GLU A 1 283 ? 14.454 -14.243 -3.868 1.00 98.25 283 GLU A CA 1
ATOM 2218 C C . GLU A 1 283 ? 13.091 -14.103 -3.187 1.00 98.25 283 GLU A C 1
ATOM 2220 O O . GLU A 1 283 ? 12.931 -13.289 -2.274 1.00 98.25 283 GLU A O 1
ATOM 2225 N N . ILE A 1 284 ? 12.104 -14.886 -3.628 1.00 97.94 284 ILE A N 1
ATOM 2226 C CA . ILE A 1 284 ? 10.787 -14.906 -2.986 1.00 97.94 284 ILE A CA 1
ATOM 2227 C C . ILE A 1 284 ? 10.952 -15.465 -1.564 1.00 97.94 284 ILE A C 1
ATOM 2229 O O . ILE A 1 284 ? 11.432 -16.597 -1.421 1.00 97.94 284 ILE A O 1
ATOM 2233 N N . PRO A 1 285 ? 10.560 -14.714 -0.513 1.00 97.56 285 PRO A N 1
ATOM 2234 C CA . PRO A 1 285 ? 10.638 -15.198 0.861 1.00 97.56 285 PRO A CA 1
ATOM 2235 C C . PRO A 1 285 ? 9.891 -16.521 1.026 1.00 97.56 285 PRO A C 1
ATOM 2237 O O . PRO A 1 285 ? 8.818 -16.701 0.460 1.00 97.56 285 PRO A O 1
ATOM 2240 N N . GLU A 1 286 ? 10.402 -17.433 1.853 1.00 96.69 286 GLU A N 1
ATOM 2241 C CA . GLU A 1 286 ? 9.800 -18.768 2.002 1.00 96.69 286 GLU A CA 1
ATOM 2242 C C . GLU A 1 286 ? 8.335 -18.708 2.470 1.00 96.69 286 GLU A C 1
ATOM 2244 O O . GLU A 1 286 ? 7.483 -19.448 1.990 1.00 96.69 286 GLU A O 1
ATOM 2249 N N . ARG A 1 287 ? 8.008 -17.745 3.341 1.00 95.69 287 ARG A N 1
ATOM 2250 C CA . ARG A 1 287 ? 6.631 -17.490 3.801 1.00 95.69 287 ARG A CA 1
ATOM 2251 C C . ARG A 1 287 ? 5.714 -16.942 2.706 1.00 95.69 287 ARG A C 1
ATOM 2253 O O . ARG A 1 287 ? 4.499 -17.061 2.821 1.00 95.69 287 ARG A O 1
ATOM 2260 N N . ALA A 1 288 ? 6.295 -16.362 1.660 1.00 96.44 288 ALA A N 1
ATOM 2261 C CA . ALA A 1 288 ? 5.602 -15.856 0.489 1.00 96.44 288 ALA A CA 1
ATOM 2262 C C . ALA A 1 288 ? 5.493 -16.905 -0.630 1.00 96.44 288 ALA A C 1
ATOM 2264 O O . ALA A 1 288 ? 4.962 -16.576 -1.681 1.00 96.44 288 ALA A O 1
ATOM 2265 N N . LYS A 1 289 ? 5.965 -18.150 -0.460 1.00 95.94 289 LYS A N 1
ATOM 2266 C CA . LYS A 1 289 ? 5.806 -19.223 -1.462 1.00 95.94 289 LYS A CA 1
ATOM 2267 C C . LYS A 1 289 ? 4.515 -20.003 -1.250 1.00 95.94 289 LYS A C 1
ATOM 2269 O O . LYS A 1 289 ? 4.517 -21.191 -0.931 1.00 95.94 289 LYS A O 1
ATOM 2274 N N . ILE A 1 290 ? 3.392 -19.311 -1.388 1.00 92.19 290 ILE A N 1
ATOM 2275 C CA . ILE A 1 290 ? 2.062 -19.874 -1.154 1.00 92.19 290 ILE A CA 1
ATOM 2276 C C . ILE A 1 290 ? 1.064 -19.370 -2.200 1.00 92.19 290 ILE A C 1
ATOM 2278 O O . ILE A 1 290 ? 1.356 -18.502 -3.015 1.00 92.19 290 ILE A O 1
ATOM 2282 N N . TYR A 1 291 ? -0.144 -19.919 -2.159 1.00 89.94 291 TYR A N 1
ATOM 2283 C CA . TYR A 1 291 ? -1.262 -19.448 -2.965 1.00 89.94 291 TYR A CA 1
ATOM 2284 C C . TYR A 1 291 ? -1.851 -18.154 -2.378 1.00 89.94 291 TYR A C 1
ATOM 2286 O O . TYR A 1 291 ? -2.156 -18.116 -1.185 1.00 89.94 291 TYR A O 1
ATOM 2294 N N . GLY A 1 292 ? -2.099 -17.142 -3.214 1.00 90.00 292 GLY A N 1
ATOM 2295 C CA . GLY A 1 292 ? -2.828 -15.928 -2.826 1.00 90.00 292 GLY A CA 1
ATOM 2296 C C . GLY A 1 292 ? -1.946 -14.783 -2.329 1.00 90.00 292 GLY A C 1
ATOM 2297 O O . GLY A 1 292 ? -2.369 -14.023 -1.463 1.00 90.00 292 GLY A O 1
ATOM 2298 N N . VAL A 1 293 ? -0.724 -14.661 -2.850 1.00 94.94 293 VAL A N 1
ATOM 2299 C CA . VAL A 1 293 ? 0.237 -13.631 -2.425 1.00 94.94 293 VAL A CA 1
ATOM 2300 C C . VAL A 1 293 ? 0.113 -12.381 -3.286 1.00 94.94 293 VAL A C 1
ATOM 2302 O O . VAL A 1 293 ? -0.101 -12.467 -4.494 1.00 94.94 293 VAL A O 1
ATOM 2305 N N . ARG A 1 294 ? 0.267 -11.209 -2.669 1.00 97.38 294 ARG A N 1
ATOM 2306 C CA . ARG A 1 294 ? 0.340 -9.913 -3.359 1.00 97.38 294 ARG A CA 1
ATOM 2307 C C . ARG A 1 294 ? 1.670 -9.242 -3.073 1.00 97.38 294 ARG A C 1
ATOM 2309 O O . ARG A 1 294 ? 2.164 -9.344 -1.954 1.00 97.38 294 ARG A O 1
ATOM 2316 N N . PHE A 1 295 ? 2.191 -8.490 -4.034 1.00 98.38 295 PHE A N 1
ATOM 2317 C CA . PHE A 1 295 ? 3.359 -7.631 -3.847 1.00 98.38 295 PHE A CA 1
ATOM 2318 C C . PHE A 1 295 ? 2.969 -6.168 -3.995 1.00 98.38 295 PHE A C 1
ATOM 2320 O O . PHE A 1 295 ? 2.085 -5.830 -4.784 1.00 98.38 295 PHE A O 1
ATOM 2327 N N . ARG A 1 296 ? 3.636 -5.300 -3.231 1.00 98.19 296 ARG A N 1
ATOM 2328 C CA . ARG A 1 296 ? 3.418 -3.856 -3.257 1.00 98.19 296 ARG A CA 1
ATOM 2329 C C . ARG A 1 296 ? 4.726 -3.089 -3.292 1.00 98.19 296 ARG A C 1
ATOM 2331 O O . ARG A 1 296 ? 5.622 -3.351 -2.493 1.00 98.19 296 ARG A O 1
ATOM 2338 N N . TRP A 1 297 ? 4.748 -2.061 -4.134 1.00 98.56 297 TRP A N 1
ATOM 2339 C CA . TRP A 1 297 ? 5.717 -0.973 -4.088 1.00 98.56 297 TRP A CA 1
ATOM 2340 C C . TRP A 1 297 ? 5.010 0.266 -3.566 1.00 98.56 297 TRP A C 1
ATOM 2342 O O . TRP A 1 297 ? 3.970 0.651 -4.100 1.00 98.56 297 TRP A O 1
ATOM 2352 N N . TRP A 1 298 ? 5.553 0.877 -2.520 1.00 97.56 298 TRP A N 1
ATOM 2353 C CA . TRP A 1 298 ? 4.923 2.008 -1.846 1.00 97.56 298 TRP A CA 1
ATOM 2354 C C . TRP A 1 298 ? 5.956 3.063 -1.462 1.00 97.56 298 TRP A C 1
ATOM 2356 O O . TRP A 1 298 ? 7.021 2.737 -0.939 1.00 97.56 298 TRP A O 1
ATOM 2366 N N . GLN A 1 299 ? 5.627 4.331 -1.708 1.00 96.25 299 GLN A N 1
ATOM 2367 C CA . GLN A 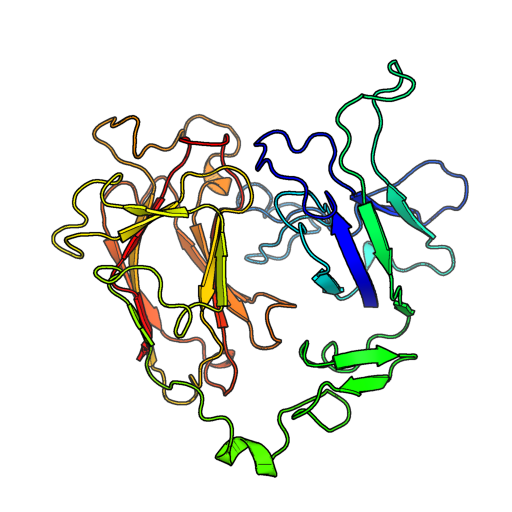1 299 ? 6.399 5.476 -1.236 1.00 96.25 299 GLN A CA 1
ATOM 2368 C C . GLN A 1 299 ? 5.711 6.088 -0.001 1.00 96.25 299 GLN A C 1
ATOM 2370 O O . GLN A 1 299 ? 4.613 6.637 -0.139 1.00 96.25 299 GLN A O 1
ATOM 2375 N N . PRO A 1 300 ? 6.328 6.025 1.196 1.00 93.00 300 PRO A N 1
ATOM 2376 C CA . PRO A 1 300 ? 5.716 6.518 2.429 1.00 93.00 300 PRO A CA 1
ATOM 2377 C C . PRO A 1 300 ? 5.470 8.024 2.461 1.00 93.00 300 PRO A C 1
ATOM 2379 O O . PRO A 1 300 ? 4.457 8.470 3.002 1.00 93.00 300 PRO A O 1
ATOM 2382 N N . PHE A 1 301 ? 6.386 8.809 1.893 1.00 91.75 301 PHE A N 1
ATOM 2383 C CA . PHE A 1 301 ? 6.330 10.264 1.935 1.00 91.75 301 PHE A CA 1
ATOM 2384 C C . PHE A 1 301 ? 6.823 10.902 0.634 1.00 91.75 301 PHE A C 1
ATOM 2386 O O . PHE A 1 301 ? 7.773 10.434 0.010 1.00 91.75 301 PHE A O 1
ATOM 2393 N N . HIS A 1 302 ? 6.198 12.016 0.258 1.00 92.50 302 HIS A N 1
ATOM 2394 C CA . HIS A 1 302 ? 6.628 12.894 -0.826 1.00 92.50 302 HIS A CA 1
ATOM 2395 C C . HIS A 1 302 ? 6.122 14.322 -0.567 1.00 92.50 302 HIS A C 1
ATOM 2397 O O . HIS A 1 302 ? 5.137 14.520 0.144 1.00 92.50 302 HIS A O 1
ATOM 2403 N N . GLU A 1 303 ? 6.759 15.324 -1.173 1.00 90.81 303 GLU A N 1
ATOM 2404 C CA . GLU A 1 303 ? 6.409 16.747 -0.997 1.00 90.81 303 GLU A CA 1
ATOM 2405 C C . GLU A 1 303 ? 5.221 17.219 -1.865 1.00 90.81 303 GLU A C 1
ATOM 2407 O O . GLU A 1 303 ? 4.949 18.412 -1.982 1.00 90.81 303 GLU A O 1
ATOM 2412 N N . GLY A 1 304 ? 4.472 16.286 -2.455 1.00 88.75 304 GLY A N 1
ATOM 2413 C CA . GLY A 1 304 ? 3.303 16.570 -3.288 1.00 88.75 304 GLY A CA 1
ATOM 2414 C C . GLY A 1 304 ? 3.509 16.281 -4.775 1.00 88.75 304 GLY A C 1
ATOM 2415 O O . GLY A 1 304 ? 4.389 15.510 -5.159 1.00 88.75 304 GLY A O 1
ATOM 2416 N N . ARG A 1 305 ? 2.633 16.844 -5.611 1.00 90.25 305 ARG A N 1
ATOM 2417 C CA . ARG A 1 305 ? 2.565 16.588 -7.053 1.00 90.25 305 ARG A CA 1
ATOM 2418 C C . ARG A 1 305 ? 3.801 17.124 -7.747 1.00 90.25 305 ARG A C 1
ATOM 2420 O O . ARG A 1 305 ? 4.161 18.278 -7.552 1.00 90.25 305 ARG A O 1
ATOM 2427 N N . GLY A 1 306 ? 4.406 16.296 -8.589 1.00 88.94 306 GLY A N 1
ATOM 2428 C CA . GLY A 1 306 ? 5.606 16.664 -9.327 1.00 88.94 306 GLY A CA 1
ATOM 2429 C C . GLY A 1 306 ? 6.862 16.763 -8.462 1.00 88.94 306 GLY A C 1
ATOM 2430 O O . GLY A 1 306 ? 7.845 17.304 -8.945 1.00 88.94 306 GLY A O 1
ATOM 2431 N N . TYR A 1 307 ? 6.849 16.246 -7.230 1.00 91.31 307 TYR A N 1
ATOM 2432 C CA . TYR A 1 307 ? 8.025 16.143 -6.361 1.00 91.31 307 TYR A CA 1
ATOM 2433 C C . TYR A 1 307 ? 8.278 14.692 -5.953 1.00 91.31 307 TYR A C 1
ATOM 2435 O O . TYR A 1 307 ? 7.333 13.909 -5.806 1.00 91.31 307 TYR A O 1
ATOM 2443 N N . ASP A 1 308 ? 9.550 14.357 -5.732 1.00 93.38 308 ASP A N 1
ATOM 2444 C CA . ASP A 1 308 ? 10.024 13.062 -5.222 1.00 93.38 308 ASP A CA 1
ATOM 2445 C C . ASP A 1 308 ? 9.541 11.871 -6.055 1.00 93.38 308 ASP A C 1
ATOM 2447 O O . ASP A 1 308 ? 8.995 10.902 -5.526 1.00 93.38 308 ASP A O 1
ATOM 2451 N N . GLN A 1 309 ? 9.677 11.975 -7.374 1.00 95.81 309 GLN A N 1
ATOM 2452 C CA . GLN A 1 309 ? 9.108 10.999 -8.298 1.00 95.81 309 GLN A CA 1
ATOM 2453 C C . GLN A 1 309 ? 9.976 9.753 -8.433 1.00 95.81 309 GLN A C 1
ATOM 2455 O O . GLN A 1 309 ? 11.198 9.789 -8.267 1.00 95.81 309 GLN A O 1
ATOM 2460 N N . TRP A 1 310 ? 9.339 8.643 -8.782 1.00 96.31 310 TRP A N 1
ATOM 2461 C CA . TRP A 1 310 ? 10.013 7.382 -9.063 1.00 96.31 310 TRP A CA 1
ATOM 2462 C C . TRP A 1 310 ? 9.347 6.659 -10.228 1.00 96.31 310 TRP A C 1
ATOM 2464 O O . TRP A 1 310 ? 8.196 6.932 -10.573 1.00 96.31 310 TRP A O 1
ATOM 2474 N N . ALA A 1 311 ? 10.100 5.761 -10.850 1.00 96.31 311 ALA A N 1
ATOM 2475 C CA . ALA A 1 311 ? 9.656 4.971 -11.981 1.00 96.31 311 ALA A CA 1
ATOM 2476 C C . ALA A 1 311 ? 9.937 3.485 -11.766 1.00 96.31 311 ALA A C 1
ATOM 2478 O O . ALA A 1 311 ? 10.992 3.123 -11.237 1.00 96.31 311 ALA A O 1
ATOM 2479 N N . LEU A 1 312 ? 8.986 2.658 -12.194 1.00 97.62 312 LEU A N 1
ATOM 2480 C CA . LEU A 1 312 ? 9.025 1.201 -12.132 1.00 97.62 312 LEU A CA 1
ATOM 2481 C C . LEU A 1 312 ? 8.834 0.633 -13.536 1.00 97.62 312 LEU A C 1
ATOM 2483 O O . LEU A 1 312 ? 7.937 1.067 -14.259 1.00 97.62 312 LEU A O 1
ATOM 2487 N N . ASP A 1 313 ? 9.661 -0.340 -13.897 1.00 97.12 313 ASP A N 1
ATOM 2488 C CA . ASP A 1 313 ? 9.622 -0.982 -15.209 1.00 97.12 313 ASP A CA 1
ATOM 2489 C C . ASP A 1 313 ? 10.012 -2.466 -15.126 1.00 97.12 313 ASP A C 1
ATOM 2491 O O . ASP A 1 313 ? 10.611 -2.892 -14.134 1.00 97.12 313 ASP A O 1
ATOM 2495 N N . ASN A 1 314 ? 9.668 -3.246 -16.152 1.00 95.94 314 ASN A N 1
ATOM 2496 C CA . ASN A 1 314 ? 9.999 -4.666 -16.319 1.00 95.94 314 ASN A CA 1
ATOM 2497 C C . ASN A 1 314 ? 9.794 -5.507 -15.048 1.00 95.94 314 ASN A C 1
ATOM 2499 O O . ASN A 1 314 ? 10.727 -6.145 -14.556 1.00 95.94 314 ASN A O 1
ATOM 2503 N N . VAL A 1 315 ? 8.581 -5.482 -14.491 1.00 97.94 315 VAL A N 1
ATOM 2504 C CA . VAL A 1 315 ? 8.227 -6.273 -13.307 1.00 97.94 315 VAL A CA 1
ATOM 2505 C C . VAL A 1 315 ? 8.007 -7.724 -13.718 1.00 97.94 315 VAL A C 1
ATOM 2507 O O . VAL A 1 315 ? 7.134 -8.026 -14.529 1.00 97.94 315 VAL A O 1
ATOM 2510 N N . GLU A 1 316 ? 8.779 -8.625 -13.124 1.00 97.81 316 GLU A N 1
ATOM 2511 C CA . GLU A 1 316 ? 8.767 -10.055 -13.411 1.00 97.81 316 GLU A CA 1
ATOM 2512 C C . GLU A 1 316 ? 8.699 -10.851 -12.098 1.00 97.81 316 GLU A C 1
ATOM 2514 O O . GLU A 1 316 ? 9.507 -10.632 -11.191 1.00 97.81 316 GLU A O 1
ATOM 2519 N N . ILE A 1 317 ? 7.763 -11.795 -11.988 1.00 98.12 317 ILE A N 1
ATOM 2520 C CA . ILE A 1 317 ? 7.689 -12.756 -10.876 1.00 98.12 317 ILE A CA 1
ATOM 2521 C C . ILE A 1 317 ? 7.612 -14.153 -11.483 1.00 98.12 317 ILE A C 1
ATOM 2523 O O . ILE A 1 317 ? 6.674 -14.447 -12.230 1.00 98.12 317 ILE A O 1
ATOM 2527 N N . VAL A 1 318 ? 8.628 -14.973 -11.193 1.00 94.38 318 VAL A N 1
ATOM 2528 C CA . VAL A 1 318 ? 8.867 -16.297 -11.797 1.00 94.38 318 VAL A CA 1
ATOM 2529 C C . VAL A 1 318 ? 9.419 -17.294 -10.800 1.00 94.38 318 VAL A C 1
ATOM 2531 O O . VAL A 1 318 ? 10.192 -16.906 -9.895 1.00 94.38 318 VAL A O 1
#